Protein AF-0000000082432111 (afdb_homodimer)

Nearest PDB structures (foldseek):
  2fmk-assembly1_A  TM=9.052E-01  e=6.388E-09  Salmonella enterica subsp. enterica serovar Typhimurium str. LT2
  3oly-assembly2_B  TM=9.082E-01  e=7.706E-09  Escherichia coli K-12
  3fgz-assembly2_B  TM=9.061E-01  e=9.898E-09  Escherichia coli K-12
  3olw-assembly2_B  TM=9.057E-01  e=9.898E-09  Escherichia coli K-12
  3olx-assembly2_B  TM=9.141E-01  e=2.232E-08  Escherichia coli K-12

pLDDT: mean 74.74, std 26.83, range [25.77, 98.69]

Solvent-accessible surface area (backbone atoms only — not comparable to full-atom values): 21410 Å² total; per-residue (Å²): 116,78,43,31,32,39,35,26,30,45,46,68,68,59,39,52,52,51,50,48,58,40,42,76,66,36,32,44,75,47,75,34,61,27,49,67,53,42,34,51,74,73,65,50,68,85,67,77,79,69,87,75,75,79,74,84,74,71,70,78,66,82,62,72,74,55,62,89,75,73,78,68,81,70,72,81,64,67,46,33,37,38,24,33,33,79,36,79,98,38,36,28,62,57,47,47,49,56,38,56,68,30,87,92,43,40,82,46,41,34,32,36,31,31,67,68,90,48,67,70,58,53,50,52,43,45,74,70,60,32,75,45,76,44,60,53,80,80,46,70,75,60,57,61,56,51,55,64,60,51,39,66,74,44,83,71,77,87,76,73,88,71,79,78,76,88,60,65,68,58,50,58,49,43,54,15,44,52,44,36,71,95,115,80,44,31,29,38,36,26,31,45,46,68,67,59,39,52,51,50,49,50,56,40,43,75,67,36,33,45,75,47,75,35,61,27,48,67,54,42,33,51,73,72,65,49,69,84,66,77,80,68,87,76,73,79,79,84,67,72,62,78,68,83,61,72,72,56,64,89,70,72,80,65,81,72,71,79,64,66,46,30,37,39,27,33,34,79,35,79,97,39,38,27,61,56,49,47,48,56,37,55,69,30,88,91,42,40,83,46,40,33,31,38,33,30,68,67,90,49,64,70,59,53,49,52,42,44,75,69,60,33,75,45,77,44,58,55,80,79,45,70,75,61,58,61,58,51,55,62,60,51,39,67,73,44,83,70,80,86,76,73,88,71,79,79,75,87,59,64,65,57,49,58,49,43,57,14,42,53,42,37,70,94

Structure (mmCIF, N/CA/C/O backbone):
data_AF-0000000082432111-model_v1
#
loop_
_entity.id
_entity.type
_entity.pdbx_description
1 polymer 'Response regulatory domain-containing protein'
#
loop_
_atom_site.group_PDB
_atom_site.id
_atom_site.type_symbol
_atom_site.label_atom_id
_atom_site.label_alt_id
_atom_site.label_comp_id
_atom_site.label_asym_id
_atom_site.label_entity_id
_atom_site.label_seq_id
_atom_site.pdbx_PDB_ins_code
_atom_site.Cartn_x
_atom_site.Cartn_y
_atom_site.Cartn_z
_atom_site.occupancy
_atom_site.B_iso_or_equiv
_atom_site.auth_seq_id
_atom_site.auth_comp_id
_atom_site.auth_asym_id
_atom_site.auth_atom_id
_atom_site.pdbx_PDB_model_num
ATOM 1 N N . MET A 1 1 ? 13.828 -22.609 -13.812 1 70.19 1 MET A N 1
ATOM 2 C CA . MET A 1 1 ? 12.688 -21.734 -13.531 1 70.19 1 MET A CA 1
ATOM 3 C C . MET A 1 1 ? 11.648 -22.453 -12.688 1 70.19 1 MET A C 1
ATOM 5 O O . MET A 1 1 ? 11.266 -23.594 -12.992 1 70.19 1 MET A O 1
ATOM 9 N N . TYR A 1 2 ? 11.398 -21.953 -11.469 1 70.5 2 TYR A N 1
ATOM 10 C CA . TYR A 1 2 ? 10.578 -22.672 -10.5 1 70.5 2 TYR A CA 1
ATOM 11 C C . TYR A 1 2 ? 9.102 -22.641 -10.898 1 70.5 2 TYR A C 1
ATOM 13 O O . TYR A 1 2 ? 8.375 -23.609 -10.695 1 70.5 2 TYR A O 1
ATOM 21 N N . GLY A 1 3 ? 8.625 -21.656 -11.508 1 77.56 3 GLY A N 1
ATOM 22 C CA . GLY A 1 3 ? 7.215 -21.531 -11.852 1 77.56 3 GLY A CA 1
ATOM 23 C C . GLY A 1 3 ? 6.836 -20.141 -12.344 1 77.56 3 GLY A C 1
ATOM 24 O O . GLY A 1 3 ? 7.688 -19.266 -12.43 1 77.56 3 GLY A O 1
ATOM 25 N N . CYS A 1 4 ? 5.629 -20.094 -12.836 1 79.88 4 CYS A N 1
ATOM 26 C CA . CYS A 1 4 ? 5.027 -18.859 -13.312 1 79.88 4 CYS A CA 1
ATOM 27 C C . CYS A 1 4 ? 4.094 -18.266 -12.258 1 79.88 4 CYS A C 1
ATOM 29 O O . CYS A 1 4 ? 3.168 -18.938 -11.797 1 79.88 4 CYS A O 1
ATOM 31 N N . LEU A 1 5 ? 4.43 -17.062 -11.766 1 83.56 5 LEU A N 1
ATOM 32 C CA . LEU A 1 5 ? 3.703 -16.422 -10.672 1 83.56 5 LEU A CA 1
ATOM 33 C C . LEU A 1 5 ? 2.934 -15.211 -11.172 1 83.56 5 LEU A C 1
ATOM 35 O O . LEU A 1 5 ? 3.402 -14.492 -12.055 1 83.56 5 LEU A O 1
ATOM 39 N N . SER A 1 6 ? 1.734 -15.141 -10.625 1 87.94 6 SER A N 1
ATOM 40 C CA . SER A 1 6 ? 0.987 -13.898 -10.75 1 87.94 6 SER A CA 1
ATOM 41 C C . SER A 1 6 ? 1.095 -13.055 -9.484 1 87.94 6 SER A C 1
ATOM 43 O O . SER A 1 6 ? 0.82 -13.539 -8.383 1 87.94 6 SER A O 1
ATOM 45 N N . LEU A 1 7 ? 1.599 -11.875 -9.625 1 94.81 7 LEU A N 1
ATOM 46 C CA . LEU A 1 7 ? 1.764 -10.922 -8.539 1 94.81 7 LEU A CA 1
ATOM 47 C C . LEU A 1 7 ? 0.799 -9.75 -8.688 1 94.81 7 LEU A C 1
ATOM 49 O O . LEU A 1 7 ? 0.805 -9.062 -9.711 1 94.81 7 LEU A O 1
ATOM 53 N N . ALA A 1 8 ? -0.075 -9.547 -7.664 1 95.25 8 ALA A N 1
ATOM 54 C CA . ALA A 1 8 ? -0.953 -8.375 -7.617 1 95.25 8 ALA A CA 1
ATOM 55 C C . ALA A 1 8 ? -0.536 -7.422 -6.504 1 95.25 8 ALA A C 1
ATOM 57 O O . ALA A 1 8 ? -0.527 -7.797 -5.328 1 95.25 8 ALA A O 1
ATOM 58 N N . CYS A 1 9 ? -0.175 -6.172 -6.906 1 93.62 9 CYS A N 1
ATOM 59 C CA . CYS A 1 9 ? 0.3 -5.168 -5.961 1 93.62 9 CYS A CA 1
ATOM 60 C C . CYS A 1 9 ? 0.075 -3.76 -6.504 1 93.62 9 CYS A C 1
ATOM 62 O O . CYS A 1 9 ? 0.495 -3.445 -7.617 1 93.62 9 CYS A O 1
ATOM 64 N N . CYS A 1 10 ? -0.496 -2.969 -5.703 1 90.06 10 CYS A N 1
ATOM 65 C CA . CYS A 1 10 ? -0.858 -1.638 -6.18 1 90.06 10 CYS A CA 1
ATOM 66 C C . CYS A 1 10 ? 0.305 -0.667 -6.023 1 90.06 10 CYS A C 1
ATOM 68 O O . CYS A 1 10 ? 0.338 0.379 -6.676 1 90.06 10 CYS A O 1
ATOM 70 N N . SER A 1 11 ? 1.194 -0.928 -5.129 1 90.94 11 SER A N 1
ATOM 71 C CA . SER A 1 11 ? 2.361 -0.076 -4.922 1 90.94 11 SER A CA 1
ATOM 72 C C . SER A 1 11 ? 3.455 -0.375 -5.941 1 90.94 11 SER A C 1
ATOM 74 O O . SER A 1 11 ? 3.99 -1.484 -5.977 1 90.94 11 SER A O 1
ATOM 76 N N . ILE A 1 12 ? 3.771 0.609 -6.73 1 90.88 12 ILE A N 1
ATOM 77 C CA . ILE A 1 12 ? 4.777 0.415 -7.77 1 90.88 12 ILE A CA 1
ATOM 78 C C . ILE A 1 12 ? 6.109 0.019 -7.133 1 90.88 12 ILE A C 1
ATOM 80 O O . ILE A 1 12 ? 6.812 -0.856 -7.641 1 90.88 12 ILE A O 1
ATOM 84 N N . ILE A 1 13 ? 6.43 0.637 -6.031 1 89.62 13 ILE A N 1
ATOM 85 C CA . ILE A 1 13 ? 7.719 0.394 -5.391 1 89.62 13 ILE A CA 1
ATOM 86 C C . ILE A 1 13 ? 7.754 -1.022 -4.82 1 89.62 13 ILE A C 1
ATOM 88 O O . ILE A 1 13 ? 8.711 -1.769 -5.051 1 89.62 13 ILE A O 1
ATOM 92 N N . ASP A 1 14 ? 6.707 -1.371 -4.102 1 92.81 14 ASP A N 1
ATOM 93 C CA . ASP A 1 14 ? 6.625 -2.729 -3.568 1 92.81 14 ASP A CA 1
ATOM 94 C C . ASP A 1 14 ? 6.652 -3.762 -4.691 1 92.81 14 ASP A C 1
ATOM 96 O O . ASP A 1 14 ? 7.355 -4.77 -4.598 1 92.81 14 ASP A O 1
ATOM 100 N N . ARG A 1 15 ? 5.871 -3.51 -5.703 1 95.44 15 ARG A N 1
ATOM 101 C CA . ARG A 1 15 ? 5.746 -4.43 -6.828 1 95.44 15 ARG A CA 1
ATOM 102 C C . ARG A 1 15 ? 7.105 -4.684 -7.48 1 95.44 15 ARG A C 1
ATOM 104 O O . ARG A 1 15 ? 7.465 -5.832 -7.746 1 95.44 15 ARG A O 1
ATOM 111 N N . LYS A 1 16 ? 7.828 -3.668 -7.695 1 94.25 16 LYS A N 1
ATOM 112 C CA . LYS A 1 16 ? 9.141 -3.795 -8.312 1 94.25 16 LYS A CA 1
ATOM 113 C C . LYS A 1 16 ? 10.102 -4.574 -7.418 1 94.25 16 LYS A C 1
ATOM 115 O O . LYS A 1 16 ? 10.867 -5.41 -7.898 1 94.25 16 LYS A O 1
ATOM 120 N N . LEU A 1 17 ? 10.031 -4.293 -6.137 1 92.81 17 LEU A N 1
ATOM 121 C CA . LEU A 1 17 ? 10.883 -4.992 -5.18 1 92.81 17 LEU A CA 1
ATOM 122 C C . LEU A 1 17 ? 10.57 -6.484 -5.16 1 92.81 17 LEU A C 1
ATOM 124 O O . LEU A 1 17 ? 11.477 -7.316 -5.242 1 92.81 17 LEU A O 1
ATOM 128 N N . ILE A 1 18 ? 9.367 -6.809 -5.109 1 96.19 18 ILE A N 1
ATOM 129 C CA . ILE A 1 18 ? 8.945 -8.203 -5.02 1 96.19 18 ILE A CA 1
ATOM 130 C C . ILE A 1 18 ? 9.266 -8.922 -6.328 1 96.19 18 ILE A C 1
ATOM 132 O O . ILE A 1 18 ? 9.758 -10.055 -6.316 1 96.19 18 ILE A O 1
ATOM 136 N N . GLU A 1 19 ? 8.984 -8.258 -7.434 1 96.56 19 GLU A N 1
ATOM 137 C CA . GLU A 1 19 ? 9.336 -8.828 -8.734 1 96.56 19 GLU A CA 1
ATOM 138 C C . GLU A 1 19 ? 10.82 -9.172 -8.805 1 96.56 19 GLU A C 1
ATOM 140 O O . GLU A 1 19 ? 11.188 -10.25 -9.281 1 96.56 19 GLU A O 1
ATOM 145 N N . THR A 1 20 ? 11.648 -8.281 -8.359 1 95.38 20 THR A N 1
ATOM 146 C CA . THR A 1 20 ? 13.094 -8.484 -8.375 1 95.38 20 THR A CA 1
ATOM 147 C C . THR A 1 20 ? 13.484 -9.68 -7.52 1 95.38 20 THR A C 1
ATOM 149 O O . THR A 1 20 ? 14.266 -10.531 -7.949 1 95.38 20 THR A O 1
ATOM 152 N N . LEU A 1 21 ? 12.906 -9.742 -6.297 1 95.31 21 LEU A N 1
ATOM 153 C CA . LEU A 1 21 ? 13.172 -10.859 -5.402 1 95.31 21 LEU A CA 1
ATOM 154 C C . LEU A 1 21 ? 12.781 -12.18 -6.051 1 95.31 21 LEU A C 1
ATOM 156 O O . LEU A 1 21 ? 13.539 -13.156 -6 1 95.31 21 LEU A O 1
ATOM 160 N N . LEU A 1 22 ? 11.625 -12.188 -6.715 1 95.88 22 LEU A N 1
ATOM 161 C CA . LEU A 1 22 ? 11.109 -13.406 -7.332 1 95.88 22 LEU A CA 1
ATOM 162 C C . LEU A 1 22 ? 11.93 -13.789 -8.555 1 95.88 22 LEU A C 1
ATOM 164 O O . LEU A 1 22 ? 12.273 -14.961 -8.734 1 95.88 22 LEU A O 1
ATOM 168 N N . LYS A 1 23 ? 12.266 -12.852 -9.375 1 94.31 23 LYS A N 1
ATOM 169 C CA . LYS A 1 23 ? 13.047 -13.117 -10.578 1 94.31 23 LYS A CA 1
ATOM 170 C C . LYS A 1 23 ? 14.453 -13.602 -10.234 1 94.31 23 LYS A C 1
ATOM 172 O O . LYS A 1 23 ? 14.969 -14.516 -10.875 1 94.31 23 LYS A O 1
ATOM 177 N N . THR A 1 24 ? 14.992 -13.039 -9.188 1 92.69 24 THR A N 1
ATOM 178 C CA . THR A 1 24 ? 16.312 -13.469 -8.734 1 92.69 24 THR A CA 1
ATOM 179 C C . THR A 1 24 ? 16.25 -14.898 -8.195 1 92.69 24 THR A C 1
ATOM 181 O O . THR A 1 24 ? 17.266 -15.609 -8.211 1 92.69 24 THR A O 1
ATOM 184 N N . SER A 1 25 ? 15.109 -15.266 -7.777 1 92.25 25 SER A N 1
ATOM 185 C CA . SER A 1 25 ? 14.914 -16.609 -7.262 1 92.25 25 SER A CA 1
ATOM 186 C C . SER A 1 25 ? 14.43 -17.562 -8.359 1 92.25 25 SER A C 1
ATOM 188 O O . SER A 1 25 ? 13.867 -18.609 -8.07 1 92.25 25 SER A O 1
ATOM 190 N N . SER A 1 26 ? 14.453 -17.109 -9.625 1 92.88 26 SER A N 1
ATOM 191 C CA . SER A 1 26 ? 14.258 -17.922 -10.812 1 92.88 26 SER A CA 1
ATOM 192 C C . SER A 1 26 ? 12.773 -18.188 -11.07 1 92.88 26 SER A C 1
ATOM 194 O O . SER A 1 26 ? 12.406 -19.266 -11.547 1 92.88 26 SER A O 1
ATOM 196 N N . TYR A 1 27 ? 11.953 -17.234 -10.688 1 93.38 27 TYR A N 1
ATOM 197 C CA . TYR A 1 27 ? 10.547 -17.297 -11.047 1 93.38 27 TYR A CA 1
ATOM 198 C C . TYR A 1 27 ? 10.25 -16.422 -12.258 1 93.38 27 TYR A C 1
ATOM 200 O O . TYR A 1 27 ? 10.852 -15.359 -12.422 1 93.38 27 TYR A O 1
ATOM 208 N N . GLN A 1 28 ? 9.391 -16.953 -13.109 1 93.94 28 GLN A N 1
ATOM 209 C CA . GLN A 1 28 ? 8.758 -16.062 -14.07 1 93.94 28 GLN A CA 1
ATOM 210 C C . GLN A 1 28 ? 7.574 -15.328 -13.453 1 93.94 28 GLN A C 1
ATOM 212 O O . GLN A 1 28 ? 6.742 -15.945 -12.781 1 93.94 28 GLN A O 1
ATOM 217 N N . VAL A 1 29 ? 7.531 -14.047 -13.648 1 96 29 VAL A N 1
ATOM 218 C CA . VAL A 1 29 ? 6.555 -13.273 -12.891 1 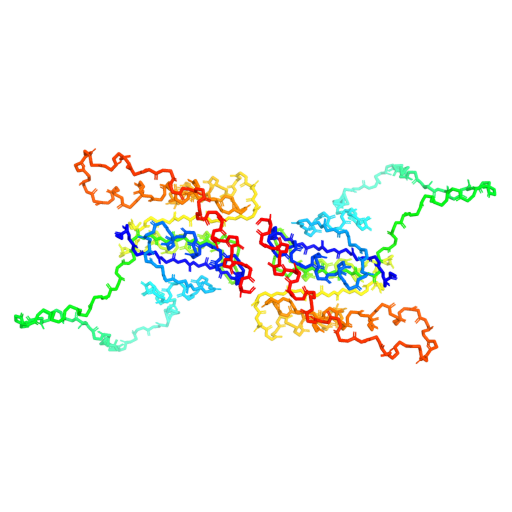96 29 VAL A CA 1
ATOM 219 C C . VAL A 1 29 ? 5.715 -12.43 -13.844 1 96 29 VAL A C 1
ATOM 221 O O . VAL A 1 29 ? 6.254 -11.758 -14.727 1 96 29 VAL A O 1
ATOM 224 N N . THR A 1 30 ? 4.453 -12.547 -13.75 1 95.69 30 THR A N 1
ATOM 225 C CA . THR A 1 30 ? 3.52 -11.562 -14.297 1 95.69 30 THR A CA 1
ATOM 226 C C . THR A 1 30 ? 2.947 -10.688 -13.188 1 95.69 30 THR A C 1
ATOM 228 O O . THR A 1 30 ? 2.236 -11.18 -12.305 1 95.69 30 THR A O 1
ATOM 231 N N . ALA A 1 31 ? 3.275 -9.438 -13.273 1 97 31 ALA A N 1
ATOM 232 C CA . ALA A 1 31 ? 2.848 -8.516 -12.219 1 97 31 ALA A CA 1
ATOM 233 C C . ALA A 1 31 ? 1.732 -7.598 -12.719 1 97 31 ALA A C 1
ATOM 235 O O . ALA A 1 31 ? 1.787 -7.094 -13.844 1 97 31 ALA A O 1
ATOM 236 N N . VAL A 1 32 ? 0.741 -7.461 -11.906 1 95.81 32 VAL A N 1
ATOM 237 C CA . VAL A 1 32 ? -0.351 -6.535 -12.195 1 95.81 32 VAL A CA 1
ATOM 238 C C . VAL A 1 32 ? -0.536 -5.574 -11.023 1 95.81 32 VAL A C 1
ATOM 240 O O . VAL A 1 32 ? -0.003 -5.805 -9.93 1 95.81 32 VAL A O 1
ATOM 243 N N . ASP A 1 33 ? -1.345 -4.512 -11.234 1 94.56 33 ASP A N 1
ATOM 244 C CA . ASP A 1 33 ? -1.369 -3.457 -10.227 1 94.56 33 ASP A CA 1
ATOM 245 C C . ASP A 1 33 ? -2.699 -3.445 -9.477 1 94.56 33 ASP A C 1
ATOM 247 O O . ASP A 1 33 ? -3.02 -2.477 -8.781 1 94.56 33 ASP A O 1
ATOM 251 N N . SER A 1 34 ? -3.494 -4.496 -9.656 1 92.62 34 SER A N 1
ATOM 252 C CA . SER A 1 34 ? -4.77 -4.555 -8.945 1 92.62 34 SER A CA 1
ATOM 253 C C . SER A 1 34 ? -5.305 -5.98 -8.891 1 92.62 34 SER A C 1
ATOM 255 O O . SER A 1 34 ? -4.891 -6.836 -9.672 1 92.62 34 SER A O 1
ATOM 257 N N . GLY A 1 35 ? -6.242 -6.18 -7.961 1 95.25 35 GLY A N 1
ATOM 258 C CA . GLY A 1 35 ? -6.91 -7.469 -7.898 1 95.25 35 GLY A CA 1
ATOM 259 C C . GLY A 1 35 ? -7.766 -7.754 -9.117 1 95.25 35 GLY A C 1
ATOM 260 O O . GLY A 1 35 ? -7.812 -8.891 -9.594 1 95.25 35 GLY A O 1
ATOM 261 N N . THR A 1 36 ? -8.398 -6.691 -9.648 1 94 36 THR A N 1
ATOM 262 C CA . THR A 1 36 ? -9.242 -6.84 -10.828 1 94 36 THR A CA 1
ATOM 263 C C . THR A 1 36 ? -8.414 -7.285 -12.031 1 94 36 THR A C 1
ATOM 265 O O . THR A 1 36 ? -8.82 -8.188 -12.766 1 94 36 THR A O 1
ATOM 268 N N . LYS A 1 37 ? -7.293 -6.738 -12.219 1 94.25 37 LYS A N 1
ATOM 269 C CA . LYS A 1 37 ? -6.418 -7.113 -13.328 1 94.25 37 LYS A CA 1
ATOM 270 C C . LYS A 1 37 ? -5.855 -8.516 -13.133 1 94.25 37 LYS A C 1
ATOM 272 O O . LYS A 1 37 ? -5.637 -9.242 -14.109 1 94.25 37 LYS A O 1
ATOM 277 N N . ALA A 1 38 ? -5.633 -8.859 -11.867 1 96.31 38 ALA A N 1
ATOM 278 C CA . ALA A 1 38 ? -5.203 -10.234 -11.586 1 96.31 38 ALA A CA 1
ATOM 279 C C . ALA A 1 38 ? -6.262 -11.234 -12.031 1 96.31 38 ALA A C 1
ATOM 281 O O . ALA A 1 38 ? -5.945 -12.234 -12.688 1 96.31 38 ALA A O 1
ATOM 282 N N . LEU A 1 39 ? -7.516 -10.938 -11.695 1 95.12 39 LEU A N 1
ATOM 283 C CA . LEU A 1 39 ? -8.609 -11.828 -12.07 1 95.12 39 LEU A CA 1
ATOM 284 C C . LEU A 1 39 ? -8.742 -11.906 -13.586 1 95.12 39 LEU A C 1
ATOM 286 O O . LEU A 1 39 ? -8.945 -12.992 -14.141 1 95.12 39 LEU A O 1
ATOM 290 N N . GLU A 1 40 ? -8.633 -10.75 -14.234 1 93.06 40 GLU A N 1
ATOM 291 C CA . GLU A 1 40 ? -8.68 -10.719 -15.688 1 93.06 40 GLU A CA 1
ATOM 292 C C . GLU A 1 40 ? -7.574 -11.578 -16.297 1 93.06 40 GLU A C 1
ATOM 294 O O . GLU A 1 40 ? -7.824 -12.367 -17.203 1 93.06 40 GLU A O 1
ATOM 299 N N . PHE A 1 41 ? -6.402 -11.438 -15.766 1 93.12 41 PHE A N 1
ATOM 300 C CA . PHE A 1 41 ? -5.254 -12.188 -16.25 1 93.12 41 PHE A CA 1
ATOM 301 C C . PHE A 1 41 ? -5.469 -13.688 -16.062 1 93.12 41 PHE A C 1
ATOM 303 O O . PHE A 1 41 ? -5.07 -14.492 -16.906 1 93.12 41 PHE A O 1
ATOM 310 N N . LEU A 1 42 ? -6.16 -14.055 -14.969 1 93.75 42 LEU A N 1
ATOM 311 C CA . LEU A 1 42 ? -6.387 -15.453 -14.633 1 93.75 42 LEU A CA 1
ATOM 312 C C . LEU A 1 42 ? -7.598 -16 -15.375 1 93.75 42 LEU A C 1
ATOM 314 O O . LEU A 1 42 ? -7.926 -17.188 -15.25 1 93.75 42 LEU A O 1
ATOM 318 N N . GLY A 1 43 ? -8.297 -15.148 -16.062 1 89.81 43 GLY A N 1
ATOM 319 C CA . GLY A 1 43 ? -9.43 -15.586 -16.859 1 89.81 43 GLY A CA 1
ATOM 320 C C . GLY A 1 43 ? -10.727 -15.648 -16.078 1 89.81 43 GLY A C 1
ATOM 321 O O . GLY A 1 43 ? -11.672 -16.328 -16.484 1 89.81 43 GLY A O 1
ATOM 322 N N . LEU A 1 44 ? -10.742 -15.094 -14.859 1 86.94 44 LEU A N 1
ATOM 323 C CA . LEU A 1 44 ? -11.953 -15.078 -14.047 1 86.94 44 LEU A CA 1
ATOM 324 C C . LEU A 1 44 ? -12.773 -13.812 -14.312 1 86.94 44 LEU A C 1
ATOM 326 O O . LEU A 1 44 ? -12.242 -12.703 -14.25 1 86.94 44 LEU A O 1
ATOM 330 N N . ASN A 1 45 ? -13.242 -13.547 -15.523 1 66.19 45 ASN A N 1
ATOM 331 C CA . ASN A 1 45 ? -14 -12.352 -15.859 1 66.19 45 ASN A CA 1
ATOM 332 C C . ASN A 1 45 ? -15.07 -12.055 -14.812 1 66.19 45 ASN A C 1
ATOM 334 O O . ASN A 1 45 ? -15.742 -12.969 -14.336 1 66.19 45 ASN A O 1
ATOM 338 N N . THR A 1 46 ? -15.07 -11.094 -14 1 54.44 46 THR A N 1
ATOM 339 C CA . THR A 1 46 ? -16.203 -10.625 -13.203 1 54.44 46 THR A CA 1
ATOM 340 C C . THR A 1 46 ? -17.406 -10.352 -14.078 1 54.44 46 THR A C 1
ATOM 342 O O . THR A 1 46 ? -17.578 -9.25 -14.602 1 54.44 46 THR A O 1
ATOM 345 N N . ILE A 1 47 ? -17.875 -11.07 -15.047 1 45.19 47 ILE A N 1
ATOM 346 C CA . ILE A 1 47 ? -19.109 -10.828 -15.789 1 45.19 47 ILE A CA 1
ATOM 347 C C . ILE A 1 47 ? -20.266 -10.578 -14.82 1 45.19 47 ILE A C 1
ATOM 349 O O . ILE A 1 47 ? -20.5 -11.375 -13.906 1 45.19 47 ILE A O 1
ATOM 353 N N . GLN A 1 48 ? -20.672 -9.383 -14.492 1 44.16 48 GLN A N 1
ATOM 354 C CA . GLN A 1 48 ? -22.062 -9.195 -14.141 1 44.16 48 GLN A CA 1
ATOM 355 C C . GLN A 1 48 ? -22.953 -10.18 -14.891 1 44.16 48 GLN A C 1
ATOM 357 O O . GLN A 1 48 ? -22.906 -10.266 -16.109 1 44.16 48 GLN A O 1
ATOM 362 N N . GLU A 1 49 ? -23.359 -11.312 -14.445 1 39.19 49 GLU A N 1
ATOM 363 C CA . GLU A 1 49 ? -24.438 -12.188 -14.891 1 39.19 49 GLU A CA 1
ATOM 364 C C . GLU A 1 49 ? -25.578 -11.398 -15.523 1 39.19 49 GLU A C 1
ATOM 366 O O . GLU A 1 49 ? -26.406 -10.828 -14.812 1 39.19 49 GLU A O 1
ATOM 371 N N . GLU A 1 50 ? -25.609 -10.414 -16.422 1 39.59 50 GLU A N 1
ATOM 372 C CA . GLU A 1 50 ? -26.891 -10.312 -17.125 1 39.59 50 GLU A CA 1
ATOM 373 C C . GLU A 1 50 ? -27.344 -11.672 -17.641 1 39.59 50 GLU A C 1
ATOM 375 O O . GLU A 1 50 ? -26.516 -12.578 -17.812 1 39.59 50 GLU A O 1
ATOM 380 N N . GLU A 1 51 ? -28.812 -11.93 -17.875 1 36.25 51 GLU A N 1
ATOM 381 C CA . GLU A 1 51 ? -29.562 -13.023 -18.5 1 36.25 51 GLU A CA 1
ATOM 382 C C . GLU A 1 51 ? -28.906 -13.477 -19.797 1 36.25 51 GLU A C 1
ATOM 384 O O . GLU A 1 51 ? -28.641 -12.664 -20.688 1 36.25 51 GLU A O 1
ATOM 389 N N . GLU A 1 52 ? -28.266 -14.531 -19.969 1 34.97 52 GLU A N 1
ATOM 390 C CA . GLU A 1 52 ? -27.938 -15.352 -21.125 1 34.97 52 GLU A CA 1
ATOM 391 C C . GLU A 1 52 ? -29.141 -15.547 -22.031 1 34.97 52 GLU A C 1
ATOM 393 O O . GLU A 1 52 ? -30.047 -16.344 -21.703 1 34.97 52 GLU A O 1
ATOM 398 N N . ASN A 1 53 ? -29.891 -14.703 -22.625 1 33.75 53 ASN A N 1
ATOM 399 C CA . ASN A 1 53 ? -30.266 -15.453 -23.828 1 33.75 53 ASN A CA 1
ATOM 400 C C . ASN A 1 53 ? -29.047 -16.031 -24.531 1 33.75 53 ASN A C 1
ATOM 402 O O . ASN A 1 53 ? -29 -17.234 -24.812 1 33.75 53 ASN A O 1
ATOM 406 N N . GLU A 1 54 ? -28.672 -15.453 -25.828 1 31.3 54 GLU A N 1
ATOM 407 C CA . GLU A 1 54 ? -27.984 -16.156 -26.906 1 31.3 54 GLU A CA 1
ATOM 408 C C . GLU A 1 54 ? -26.547 -16.5 -26.5 1 31.3 54 GLU A C 1
ATOM 410 O O . GLU A 1 54 ? -26 -15.906 -25.578 1 31.3 54 GLU A O 1
ATOM 415 N N . GLU A 1 55 ? -25.859 -17.625 -27.188 1 29.31 55 GLU A N 1
ATOM 416 C CA . GLU A 1 55 ? -24.641 -18.438 -27.266 1 29.31 55 GLU A CA 1
ATOM 417 C C . GLU A 1 55 ? -23.391 -17.562 -27.391 1 29.31 55 GLU A C 1
ATOM 419 O O . GLU A 1 55 ? -22.984 -17.219 -28.484 1 29.31 55 GLU A O 1
ATOM 424 N N . VAL A 1 56 ? -23.375 -16.359 -27.125 1 29.06 56 VAL A N 1
ATOM 425 C CA . VAL A 1 56 ? -22.188 -15.742 -27.688 1 29.06 56 VAL A CA 1
ATOM 426 C C . VAL A 1 56 ? -20.953 -16.594 -27.375 1 29.06 56 VAL A C 1
ATOM 428 O O . VAL A 1 56 ? -20.562 -16.734 -26.219 1 29.06 56 VAL A O 1
ATOM 431 N N . THR A 1 57 ? -20.828 -17.688 -28.172 1 26.16 57 THR A N 1
ATOM 432 C CA . THR A 1 57 ? -20 -18.891 -28.188 1 26.16 57 THR A CA 1
ATOM 433 C C . THR A 1 57 ? -18.594 -18.594 -27.656 1 26.16 57 THR A C 1
ATOM 435 O O . THR A 1 57 ? -18.125 -19.234 -26.719 1 26.16 57 THR A O 1
ATOM 438 N N . ASN A 1 58 ? -17.703 -17.969 -28.469 1 25.77 58 ASN A N 1
ATOM 439 C CA . ASN A 1 58 ? -16.484 -18.469 -29.125 1 25.77 58 ASN A CA 1
ATOM 440 C C . ASN A 1 58 ? -15.234 -17.984 -28.406 1 25.77 58 ASN A C 1
ATOM 442 O O . ASN A 1 58 ? -14.742 -16.875 -28.688 1 25.77 58 ASN A O 1
ATOM 446 N N . PHE A 1 59 ? -15.172 -17.719 -27.188 1 28.67 59 PHE A N 1
ATOM 447 C CA . PHE A 1 59 ? -13.75 -17.5 -26.984 1 28.67 59 PHE A CA 1
ATOM 448 C C . PHE A 1 59 ? -12.922 -18.578 -27.672 1 28.67 59 PHE A C 1
ATOM 450 O O . PHE A 1 59 ? -13.273 -19.766 -27.625 1 28.67 59 PHE A O 1
ATOM 457 N N . PRO A 1 60 ? -12.25 -18.297 -28.797 1 28.33 60 PRO A N 1
ATOM 458 C CA . PRO A 1 60 ? -11.508 -19.391 -29.438 1 28.33 60 PRO A CA 1
ATOM 459 C C . PRO A 1 60 ? -10.875 -20.344 -28.422 1 28.33 60 PRO A C 1
ATOM 461 O O . PRO A 1 60 ? -10.359 -19.906 -27.391 1 28.33 60 PRO A O 1
ATOM 464 N N . SER A 1 61 ? -11.516 -21.391 -28.188 1 28.31 61 SER A N 1
ATOM 465 C CA . SER A 1 61 ? -10.836 -22.625 -27.766 1 28.31 61 SER A CA 1
ATOM 466 C C . SER A 1 61 ? -9.477 -22.75 -28.453 1 28.31 61 SER A C 1
ATOM 468 O O . SER A 1 61 ? -9.398 -22.891 -29.672 1 28.31 61 SER A O 1
ATOM 470 N N . PHE A 1 62 ? -8.469 -21.922 -28.094 1 28.19 62 PHE A N 1
ATOM 471 C CA . PHE A 1 62 ? -7.207 -22.453 -28.594 1 28.19 62 PHE A CA 1
ATOM 472 C C . PHE A 1 62 ? -7.211 -23.984 -28.547 1 28.19 62 PHE A C 1
ATOM 474 O O . PHE A 1 62 ? -7.129 -24.578 -27.469 1 28.19 62 PHE A O 1
ATOM 481 N N . SER A 1 63 ? -8.172 -24.516 -29.203 1 28.08 63 SER A N 1
ATOM 482 C CA . SER A 1 63 ? -8.031 -25.906 -29.594 1 28.08 63 SER A CA 1
ATOM 483 C C . SER A 1 63 ? -6.605 -26.219 -30.047 1 28.08 63 SER A C 1
ATOM 485 O O . SER A 1 63 ? -6.02 -25.453 -30.812 1 28.08 63 SER A O 1
ATOM 487 N N . SER A 1 64 ? -5.996 -26.969 -29.281 1 29.56 64 SER A N 1
ATOM 488 C CA . SER A 1 64 ? -4.797 -27.766 -29.516 1 29.56 64 SER A CA 1
ATOM 489 C C . SER A 1 64 ? -4.855 -28.469 -30.859 1 29.56 64 SER A C 1
ATOM 491 O O . SER A 1 64 ? -4.301 -29.562 -31.016 1 29.56 64 SER A O 1
ATOM 493 N N . THR A 1 65 ? -5.715 -28.031 -31.766 1 28.94 65 THR A N 1
ATOM 494 C CA . THR A 1 65 ? -5.414 -28.906 -32.906 1 28.94 65 THR A CA 1
ATOM 495 C C . THR A 1 65 ? -3.988 -28.672 -33.406 1 28.94 65 THR A C 1
ATOM 497 O O . THR A 1 65 ? -3.703 -27.656 -34.031 1 28.94 65 THR A O 1
ATOM 500 N N . THR A 1 66 ? -2.916 -28.859 -32.594 1 27.72 66 THR A N 1
ATOM 501 C CA . THR A 1 66 ? -1.733 -29.375 -33.281 1 27.72 66 THR A CA 1
ATOM 502 C C . THR A 1 66 ? -2.113 -30.453 -34.281 1 27.72 66 THR A C 1
ATOM 504 O O . THR A 1 66 ? -2.742 -31.453 -33.906 1 27.72 66 THR A O 1
ATOM 507 N N . ASP A 1 67 ? -2.639 -30.297 -35.406 1 32.91 67 ASP A N 1
ATOM 508 C CA . ASP A 1 67 ? -1.795 -31.094 -36.312 1 32.91 67 ASP A CA 1
ATOM 509 C C . ASP A 1 67 ? -0.355 -31.141 -35.812 1 32.91 67 ASP A C 1
ATOM 511 O O . ASP A 1 67 ? 0.047 -30.312 -34.969 1 32.91 67 ASP A O 1
ATOM 515 N N . HIS A 1 68 ? 0.664 -32.125 -36.062 1 33.75 68 HIS A N 1
ATOM 516 C CA . HIS A 1 68 ? 1.965 -32.438 -35.469 1 33.75 68 HIS A CA 1
ATOM 517 C C . HIS A 1 68 ? 2.785 -31.172 -35.219 1 33.75 68 HIS A C 1
ATOM 519 O O . HIS A 1 68 ? 3.846 -31.234 -34.594 1 33.75 68 HIS A O 1
ATOM 525 N N . ASP A 1 69 ? 2.77 -30.141 -36.125 1 36.91 69 ASP A N 1
ATOM 526 C CA . ASP A 1 69 ? 3.791 -29.141 -35.844 1 36.91 69 ASP A CA 1
ATOM 527 C C . ASP A 1 69 ? 3.455 -28.344 -34.562 1 36.91 69 ASP A C 1
ATOM 529 O O . ASP A 1 69 ? 2.355 -27.812 -34.438 1 36.91 69 ASP A O 1
ATOM 533 N N . ASP A 1 70 ? 3.82 -28.578 -33.219 1 35.75 70 ASP A N 1
ATOM 534 C CA . ASP A 1 70 ? 3.867 -28.203 -31.812 1 35.75 70 ASP A CA 1
ATOM 535 C C . ASP A 1 70 ? 3.801 -26.688 -31.656 1 35.75 70 ASP A C 1
ATOM 537 O O . ASP A 1 70 ? 4.777 -26.047 -31.25 1 35.75 70 ASP A O 1
ATOM 541 N N . HIS A 1 71 ? 3.459 -25.906 -32.531 1 38.22 71 HIS A N 1
ATOM 542 C CA . HIS A 1 71 ? 3.527 -24.5 -32.156 1 38.22 71 HIS A CA 1
ATOM 543 C C . HIS A 1 71 ? 2.65 -24.203 -30.953 1 38.22 71 HIS A C 1
ATOM 545 O O . HIS A 1 71 ? 1.424 -24.141 -31.062 1 38.22 71 HIS A O 1
ATOM 551 N N . ASP A 1 72 ? 2.77 -24.828 -29.703 1 38.19 72 ASP A N 1
ATOM 552 C CA . ASP A 1 72 ? 2.412 -24.641 -28.297 1 38.19 72 ASP A CA 1
ATOM 553 C C . ASP A 1 72 ? 2.172 -23.156 -28 1 38.19 72 ASP A C 1
ATOM 555 O O . ASP A 1 72 ? 3.115 -22.359 -27.953 1 38.19 72 ASP A O 1
ATOM 559 N N . HIS A 1 73 ? 1.376 -22.438 -28.594 1 40.75 73 HIS A N 1
ATOM 560 C CA . HIS A 1 73 ? 1.013 -21.172 -27.969 1 40.75 73 HIS A CA 1
ATOM 561 C C . HIS A 1 73 ? 1.036 -21.281 -26.453 1 40.75 73 HIS A C 1
ATOM 563 O O . HIS A 1 73 ? 0.222 -22 -25.859 1 40.75 73 HIS A O 1
ATOM 569 N N . ASP A 1 74 ? 2.092 -21.422 -25.703 1 43.78 74 ASP A N 1
ATOM 570 C CA . ASP A 1 74 ? 2.557 -21.562 -24.328 1 43.78 74 ASP A CA 1
ATOM 571 C C . ASP A 1 74 ? 1.762 -20.672 -23.375 1 43.78 74 ASP A C 1
ATOM 573 O O . ASP A 1 74 ? 2.082 -19.484 -23.219 1 43.78 74 ASP A O 1
ATOM 577 N N . ILE A 1 75 ? 0.43 -20.562 -23.375 1 50.59 75 ILE A N 1
ATOM 578 C CA . ILE A 1 75 ? -0.296 -19.891 -22.297 1 50.59 75 ILE A CA 1
ATOM 579 C C . ILE A 1 75 ? 0.413 -20.125 -20.969 1 50.59 75 ILE A C 1
ATOM 581 O O . ILE A 1 75 ? 0.633 -21.266 -20.562 1 50.59 75 ILE A O 1
ATOM 585 N N . MET A 1 76 ? 1.146 -19.188 -20.531 1 60.31 76 MET A N 1
ATOM 586 C CA . MET A 1 76 ? 1.89 -19.297 -19.281 1 60.31 76 MET A CA 1
ATOM 587 C C . MET A 1 76 ? 0.97 -19.719 -18.141 1 60.31 76 MET A C 1
ATOM 589 O O . MET A 1 76 ? -0.054 -19.078 -17.891 1 60.31 76 MET A O 1
ATOM 593 N N . GLU A 1 77 ? 0.894 -20.984 -17.781 1 82.5 77 GLU A N 1
ATOM 594 C CA . GLU A 1 77 ? 0.135 -21.516 -16.656 1 82.5 77 GLU A CA 1
ATOM 595 C C . GLU A 1 77 ? 0.655 -20.969 -15.336 1 82.5 77 GLU A C 1
ATOM 597 O O . GLU A 1 77 ? 1.83 -21.141 -15.008 1 82.5 77 GLU A O 1
ATOM 602 N N . VAL A 1 78 ? -0.129 -20.156 -14.695 1 91.38 78 VAL A N 1
ATOM 603 C CA . VAL A 1 78 ? 0.198 -19.625 -13.375 1 91.38 78 VAL A CA 1
ATOM 604 C C . VAL A 1 78 ? 0.202 -20.75 -12.352 1 91.38 78 VAL A C 1
ATOM 606 O O . VAL A 1 78 ? -0.751 -21.531 -12.273 1 91.38 78 VAL A O 1
ATOM 609 N N . ASN A 1 79 ? 1.317 -20.828 -11.68 1 92.31 79 ASN A N 1
ATOM 610 C CA . ASN A 1 79 ? 1.422 -21.906 -10.703 1 92.31 79 ASN A CA 1
ATOM 611 C C . ASN A 1 79 ? 1.374 -21.375 -9.273 1 92.31 79 ASN A C 1
ATOM 613 O O . ASN A 1 79 ? 1.255 -22.156 -8.328 1 92.31 79 ASN A O 1
ATOM 617 N N . LEU A 1 80 ? 1.401 -20.156 -9.102 1 96.38 80 LEU A N 1
ATOM 618 C CA . LEU A 1 80 ? 1.336 -19.531 -7.785 1 96.38 80 LEU A CA 1
ATOM 619 C C . LEU A 1 80 ? 0.878 -18.078 -7.895 1 96.38 80 LEU A C 1
ATOM 621 O O . LEU A 1 80 ? 1.286 -17.359 -8.812 1 96.38 80 LEU A O 1
ATOM 625 N N . ILE A 1 81 ? 0.034 -17.688 -7.027 1 97.75 81 ILE A N 1
ATOM 626 C CA . ILE A 1 81 ? -0.437 -16.312 -6.953 1 97.75 81 ILE A CA 1
ATOM 627 C C . ILE A 1 81 ? 0.088 -15.656 -5.676 1 97.75 81 ILE A C 1
ATOM 629 O O . ILE A 1 81 ? 0.006 -16.234 -4.594 1 97.75 81 ILE A O 1
ATOM 633 N N . ILE A 1 82 ? 0.679 -14.5 -5.75 1 98.38 82 ILE A N 1
ATOM 634 C CA . ILE A 1 82 ? 1.062 -13.656 -4.625 1 98.38 82 ILE A CA 1
ATOM 635 C C . ILE A 1 82 ? 0.33 -12.32 -4.711 1 98.38 82 ILE A C 1
ATOM 637 O O . ILE A 1 82 ? 0.317 -11.68 -5.766 1 98.38 82 ILE A O 1
ATOM 641 N N . THR A 1 83 ? -0.288 -11.867 -3.598 1 98.38 83 THR A N 1
ATOM 642 C CA . THR A 1 83 ? -1.093 -10.656 -3.664 1 98.38 83 THR A CA 1
ATOM 643 C C . THR A 1 83 ? -0.922 -9.82 -2.396 1 98.38 83 THR A C 1
ATOM 645 O O . THR A 1 83 ? -0.78 -10.367 -1.302 1 98.38 83 THR A O 1
ATOM 648 N N . ASP A 1 84 ? -0.929 -8.562 -2.568 1 96.69 84 ASP A N 1
ATOM 649 C CA . ASP A 1 84 ? -1.096 -7.664 -1.431 1 96.69 84 ASP A CA 1
ATOM 650 C C . ASP A 1 84 ? -2.465 -7.852 -0.779 1 96.69 84 ASP A C 1
ATOM 652 O O . ASP A 1 84 ? -3.467 -8.039 -1.472 1 96.69 84 ASP A O 1
ATOM 656 N N . TYR A 1 85 ? -2.51 -7.707 0.49 1 96.44 85 TYR A N 1
ATOM 657 C CA . TYR A 1 85 ? -3.799 -7.758 1.172 1 96.44 85 TYR A CA 1
ATOM 658 C C . TYR A 1 85 ? -4.637 -6.527 0.852 1 96.44 85 TYR A C 1
ATOM 660 O O . TYR A 1 85 ? -5.828 -6.637 0.55 1 96.44 85 TYR A O 1
ATOM 668 N N . PHE A 1 86 ? -3.918 -5.324 0.982 1 91.75 86 PHE A N 1
ATOM 669 C CA . PHE A 1 86 ? -4.637 -4.07 0.787 1 91.75 86 PHE A CA 1
ATOM 670 C C . PHE A 1 86 ? -4.434 -3.545 -0.629 1 91.75 86 PHE A C 1
ATOM 672 O O . PHE A 1 86 ? -3.324 -3.162 -1.001 1 91.75 86 PHE A O 1
ATOM 679 N N . MET A 1 87 ? -5.496 -3.598 -1.39 1 92.12 87 MET A N 1
ATOM 680 C CA . MET A 1 87 ? -5.559 -3.043 -2.738 1 92.12 87 MET A CA 1
ATOM 681 C C . MET A 1 87 ? -6.867 -2.293 -2.959 1 92.12 87 MET A C 1
ATOM 683 O O . MET A 1 87 ? -7.887 -2.623 -2.352 1 92.12 87 MET A O 1
ATOM 687 N N . PRO A 1 88 ? -6.723 -1.302 -3.809 1 88.69 88 PRO A N 1
ATOM 688 C CA . PRO A 1 88 ? -7.965 -0.588 -4.117 1 88.69 88 PRO A CA 1
ATOM 689 C C . PRO A 1 88 ? -9.008 -1.481 -4.785 1 88.69 88 PRO A C 1
ATOM 691 O O . PRO A 1 88 ? -8.664 -2.303 -5.641 1 88.69 88 PRO A O 1
ATOM 694 N N . GLY A 1 89 ? -10.219 -1.287 -4.297 1 87.75 89 GLY A N 1
ATOM 695 C CA . GLY A 1 89 ? -11.32 -2 -4.922 1 87.75 89 GLY A CA 1
ATOM 696 C C . GLY A 1 89 ? -11.586 -3.357 -4.297 1 87.75 89 GLY A C 1
ATOM 697 O O . GLY A 1 89 ? -12.719 -3.656 -3.908 1 87.75 89 GLY A O 1
ATOM 698 N N . MET A 1 90 ? -10.562 -4.152 -4.156 1 92.38 90 MET A N 1
ATOM 699 C CA . MET A 1 90 ? -10.703 -5.465 -3.537 1 92.38 90 MET A CA 1
ATOM 700 C C . MET A 1 90 ? -9.469 -5.809 -2.715 1 92.38 90 MET A C 1
ATOM 702 O O . MET A 1 90 ? -8.352 -5.441 -3.08 1 92.38 90 MET A O 1
ATOM 706 N N . THR A 1 91 ? -9.695 -6.559 -1.643 1 94.44 91 THR A N 1
ATOM 707 C CA . THR A 1 91 ? -8.57 -6.957 -0.81 1 94.44 91 THR A CA 1
ATOM 708 C C . THR A 1 91 ? -7.914 -8.227 -1.357 1 94.44 91 THR A C 1
ATOM 710 O O . THR A 1 91 ? -8.5 -8.922 -2.189 1 94.44 91 THR A O 1
ATOM 713 N N . GLY A 1 92 ? -6.766 -8.508 -0.906 1 97.81 92 GLY A N 1
ATOM 714 C CA . GLY A 1 92 ? -6.141 -9.789 -1.212 1 97.81 92 GLY A CA 1
ATOM 715 C C . GLY A 1 92 ? -6.949 -10.977 -0.727 1 97.81 92 GLY A C 1
ATOM 716 O O . GLY A 1 92 ? -6.887 -12.055 -1.318 1 97.81 92 GLY A O 1
ATOM 717 N N . TYR A 1 93 ? -7.699 -10.758 0.306 1 98.44 93 TYR A N 1
ATOM 718 C CA . TYR A 1 93 ? -8.586 -11.805 0.813 1 98.44 93 TYR A CA 1
ATOM 719 C C . TYR A 1 93 ? -9.727 -12.062 -0.156 1 98.44 93 TYR A C 1
ATOM 721 O O . TYR A 1 93 ? -10.094 -13.219 -0.399 1 98.44 93 TYR A O 1
ATOM 729 N N . ASP A 1 94 ? -10.305 -10.992 -0.678 1 97.94 94 ASP A N 1
ATOM 730 C CA . ASP A 1 94 ? -11.344 -11.141 -1.693 1 97.94 94 ASP A CA 1
ATOM 731 C C . ASP A 1 94 ? -10.82 -11.922 -2.898 1 97.94 94 ASP A C 1
ATOM 733 O O . ASP A 1 94 ? -11.508 -12.797 -3.428 1 97.94 94 ASP A O 1
ATOM 737 N N . LEU A 1 95 ? -9.617 -11.578 -3.33 1 97.94 95 LEU A N 1
ATOM 738 C CA . LEU A 1 95 ? -8.984 -12.281 -4.441 1 97.94 95 LEU A CA 1
ATOM 739 C C . LEU A 1 95 ? -8.789 -13.758 -4.117 1 97.94 95 LEU A C 1
ATOM 741 O O . LEU A 1 95 ? -9.094 -14.625 -4.938 1 97.94 95 LEU A O 1
ATOM 745 N N . LEU A 1 96 ? -8.289 -14.039 -2.91 1 98.62 96 LEU A N 1
ATOM 746 C CA . LEU A 1 96 ? -8.141 -15.406 -2.42 1 98.62 96 LEU A CA 1
ATOM 747 C C . LEU A 1 96 ? -9.445 -16.188 -2.555 1 98.62 96 LEU A C 1
ATOM 749 O O . LEU A 1 96 ? -9.469 -17.266 -3.133 1 98.62 96 LEU A O 1
ATOM 753 N N . LYS A 1 97 ? -10.477 -15.586 -2.131 1 98.5 97 LYS A N 1
ATOM 754 C CA . LYS A 1 97 ? -11.773 -16.25 -2.143 1 98.5 97 LYS A CA 1
ATOM 755 C C . LYS A 1 97 ? -12.219 -16.562 -3.57 1 98.5 97 LYS A C 1
ATOM 757 O O . LYS A 1 97 ? -12.68 -17.672 -3.855 1 98.5 97 LYS A O 1
ATOM 762 N N . LYS A 1 98 ? -12.078 -15.602 -4.414 1 97.5 98 LYS A N 1
ATOM 763 C CA . LYS A 1 98 ? -12.492 -15.781 -5.805 1 97.5 98 LYS A CA 1
ATOM 764 C C . LYS A 1 98 ? -11.688 -16.891 -6.473 1 97.5 98 LYS A C 1
ATOM 766 O O . LYS A 1 98 ? -12.242 -17.703 -7.219 1 97.5 98 LYS A O 1
ATOM 771 N N . VAL A 1 99 ? -10.445 -17 -6.191 1 97.12 99 VAL A N 1
ATOM 772 C CA . VAL A 1 99 ? -9.578 -18.031 -6.758 1 97.12 99 VAL A CA 1
ATOM 773 C C . VAL A 1 99 ? -9.992 -19.391 -6.223 1 97.12 99 VAL A C 1
ATOM 775 O O . VAL A 1 99 ? -10.156 -20.344 -6.996 1 97.12 99 VAL A O 1
ATOM 778 N N . LYS A 1 100 ? -10.211 -19.469 -4.875 1 97.75 100 LYS A N 1
ATOM 779 C CA . LYS A 1 100 ? -10.508 -20.75 -4.246 1 97.75 100 LYS A CA 1
ATOM 780 C C . LYS A 1 100 ? -11.906 -21.234 -4.602 1 97.75 100 LYS A C 1
ATOM 782 O O . LYS A 1 100 ? -12.188 -22.438 -4.574 1 97.75 100 LYS A O 1
ATOM 787 N N . GLU A 1 101 ? -12.711 -20.312 -5.004 1 96.88 101 GLU A N 1
ATOM 788 C CA . GLU A 1 101 ? -14.078 -20.672 -5.367 1 96.88 101 GLU A CA 1
ATOM 789 C C . GLU A 1 101 ? -14.172 -21.078 -6.836 1 96.88 101 GLU A C 1
ATOM 791 O O . GLU A 1 101 ? -15.172 -21.656 -7.262 1 96.88 101 GLU A O 1
ATOM 796 N N . SER A 1 102 ? -13.188 -20.766 -7.578 1 94.31 102 SER A N 1
ATOM 797 C CA . SER A 1 102 ? -13.148 -21.125 -8.992 1 94.31 102 SER A CA 1
ATOM 798 C C . SER A 1 102 ? -12.719 -22.578 -9.172 1 94.31 102 SER A C 1
ATOM 800 O O . SER A 1 102 ? -11.672 -23 -8.672 1 94.31 102 SER A O 1
ATOM 802 N N . LYS A 1 103 ? -13.414 -23.328 -9.938 1 93 103 LYS A N 1
ATOM 803 C CA . LYS A 1 103 ? -13.117 -24.75 -10.156 1 93 103 LYS A CA 1
ATOM 804 C C . LYS A 1 103 ? -11.773 -24.922 -10.859 1 93 103 LYS A C 1
ATOM 806 O O . LYS A 1 103 ? -11.016 -25.828 -10.531 1 93 103 LYS A O 1
ATOM 811 N N . SER A 1 104 ? -11.539 -24.016 -11.758 1 91.19 104 SER A N 1
ATOM 812 C CA . SER A 1 104 ? -10.352 -24.172 -12.594 1 91.19 104 SER A CA 1
ATOM 813 C C . SER A 1 104 ? -9.102 -23.656 -11.883 1 91.19 104 SER A C 1
ATOM 815 O O . SER A 1 104 ? -7.98 -24.031 -12.242 1 91.19 104 SER A O 1
ATOM 817 N N . LEU A 1 105 ? -9.25 -22.828 -10.773 1 94.25 105 LEU A N 1
ATOM 818 C CA . LEU A 1 105 ? -8.086 -22.156 -10.227 1 94.25 105 LEU A CA 1
ATOM 819 C C . LEU A 1 105 ? -7.867 -22.531 -8.766 1 94.25 105 LEU A C 1
ATOM 821 O O . LEU A 1 105 ? -6.844 -22.188 -8.172 1 94.25 105 LEU A O 1
ATOM 825 N N . ARG A 1 106 ? -8.781 -23.328 -8.156 1 95.94 106 ARG A N 1
ATOM 826 C CA . ARG A 1 106 ? -8.836 -23.531 -6.711 1 95.94 106 ARG A CA 1
ATOM 827 C C . ARG A 1 106 ? -7.551 -24.172 -6.203 1 95.94 106 ARG A C 1
ATOM 829 O O . ARG A 1 106 ? -7.18 -24 -5.043 1 95.94 106 ARG A O 1
ATOM 836 N N . ASP A 1 107 ? -6.812 -24.828 -7.105 1 94.56 107 ASP A N 1
ATOM 837 C CA . ASP A 1 107 ? -5.637 -25.562 -6.664 1 94.56 107 ASP A CA 1
ATOM 838 C C . ASP A 1 107 ? -4.379 -24.703 -6.746 1 94.56 107 ASP A C 1
ATOM 840 O O . ASP A 1 107 ? -3.316 -25.094 -6.266 1 94.56 107 ASP A O 1
ATOM 844 N N . ILE A 1 108 ? -4.465 -23.562 -7.379 1 95 108 ILE A N 1
ATOM 845 C CA . ILE A 1 108 ? -3.307 -22.688 -7.434 1 95 108 ILE A CA 1
ATOM 846 C C . ILE A 1 108 ? -3.02 -22.125 -6.043 1 95 108 ILE A C 1
ATOM 848 O O . ILE A 1 108 ? -3.9 -21.531 -5.41 1 95 108 ILE A O 1
ATOM 852 N N . PRO A 1 109 ? -1.803 -22.359 -5.508 1 97.62 109 PRO A N 1
ATOM 853 C CA . PRO A 1 109 ? -1.45 -21.766 -4.219 1 97.62 109 PRO A CA 1
ATOM 854 C C . PRO A 1 109 ? -1.508 -20.234 -4.246 1 97.62 109 PRO A C 1
ATOM 856 O O . PRO A 1 109 ? -1.135 -19.609 -5.246 1 97.62 109 PRO A O 1
ATOM 859 N N . VAL A 1 110 ? -2.082 -19.688 -3.164 1 98.44 110 VAL A N 1
ATOM 860 C CA . VAL A 1 110 ? -2.164 -18.234 -3.008 1 98.44 110 VAL A CA 1
ATOM 861 C C . VAL A 1 110 ? -1.391 -17.812 -1.763 1 98.44 110 VAL A C 1
ATOM 863 O O . VAL A 1 110 ? -1.531 -18.406 -0.697 1 98.44 110 VAL A O 1
ATOM 866 N N . VAL A 1 111 ? -0.541 -16.828 -1.92 1 98.62 111 VAL A N 1
ATOM 867 C CA . VAL A 1 111 ? 0.214 -16.203 -0.837 1 98.62 111 VAL A CA 1
ATOM 868 C C . VAL A 1 111 ? -0.196 -14.742 -0.694 1 98.62 111 VAL A C 1
ATOM 870 O O . VAL A 1 111 ? -0.311 -14.023 -1.688 1 98.62 111 VAL A O 1
ATOM 873 N N . ILE A 1 112 ? -0.417 -14.336 0.5 1 98.69 112 ILE A N 1
ATOM 874 C CA . ILE A 1 112 ? -0.844 -12.969 0.762 1 98.69 112 ILE A CA 1
ATOM 875 C C . ILE A 1 112 ? 0.288 -12.195 1.435 1 98.69 112 ILE A C 1
ATOM 877 O O . ILE A 1 112 ? 0.987 -12.727 2.299 1 98.69 112 ILE A O 1
ATOM 881 N N . MET A 1 113 ? 0.466 -10.938 1.066 1 97.56 113 MET A N 1
ATOM 882 C CA . MET A 1 113 ? 1.432 -10.031 1.684 1 97.56 113 MET A CA 1
ATOM 883 C C . MET A 1 113 ? 0.725 -8.859 2.355 1 97.56 113 MET A C 1
ATOM 885 O O . MET A 1 113 ? -0.312 -8.398 1.877 1 97.56 113 MET A O 1
ATOM 889 N N . SER A 1 114 ? 1.324 -8.367 3.416 1 95 114 SER A N 1
ATOM 890 C CA . SER A 1 114 ? 0.72 -7.238 4.109 1 95 114 SER A CA 1
ATOM 891 C C . SER A 1 114 ? 1.75 -6.492 4.953 1 95 114 SER A C 1
ATOM 893 O O . SER A 1 114 ? 2.707 -7.09 5.445 1 95 114 SER A O 1
ATOM 895 N N . SER A 1 115 ? 1.497 -5.184 5.098 1 90.94 115 SER A N 1
ATOM 896 C CA . SER A 1 115 ? 2.285 -4.395 6.035 1 90.94 115 SER A CA 1
ATOM 897 C C . SER A 1 115 ? 1.777 -4.562 7.465 1 90.94 115 SER A C 1
ATOM 899 O O . SER A 1 115 ? 2.473 -4.215 8.422 1 90.94 115 SER A O 1
ATOM 901 N N . GLU A 1 116 ? 0.587 -5.027 7.621 1 89.31 116 GLU A N 1
ATOM 902 C CA . GLU A 1 116 ? -0.047 -5.121 8.93 1 89.31 116 GLU A CA 1
ATOM 903 C C . GLU A 1 116 ? 0.053 -6.539 9.492 1 89.31 116 GLU A C 1
ATOM 905 O O . GLU A 1 116 ? -0.156 -7.516 8.766 1 89.31 116 GLU A O 1
ATOM 910 N N . ASN A 1 117 ? 0.419 -6.547 10.719 1 92.56 117 ASN A N 1
ATOM 911 C CA . ASN A 1 117 ? 0.462 -7.801 11.461 1 92.56 117 ASN A CA 1
ATOM 912 C C . ASN A 1 117 ? -0.769 -7.965 12.352 1 92.56 117 ASN A C 1
ATOM 914 O O . ASN A 1 117 ? -0.696 -7.766 13.562 1 92.56 117 ASN A O 1
ATOM 918 N N . GLU A 1 118 ? -1.866 -8.25 11.789 1 93.56 118 GLU A N 1
ATOM 919 C CA . GLU A 1 118 ? -3.115 -8.477 12.516 1 93.56 118 GLU A CA 1
ATOM 920 C C . GLU A 1 118 ? -3.451 -9.961 12.578 1 93.56 118 GLU A C 1
ATOM 922 O O . GLU A 1 118 ? -3.863 -10.555 11.578 1 93.56 118 GLU A O 1
ATOM 927 N N . PRO A 1 119 ? -3.393 -10.594 13.688 1 96.94 119 PRO A N 1
ATOM 928 C CA . PRO A 1 119 ? -3.537 -12.047 13.812 1 96.94 119 PRO A CA 1
ATOM 929 C C . PRO A 1 119 ? -4.859 -12.562 13.258 1 96.94 119 PRO A C 1
ATOM 931 O O . PRO A 1 119 ? -4.891 -13.594 12.578 1 96.94 119 PRO A O 1
ATOM 934 N N . SER A 1 120 ? -5.957 -11.844 13.57 1 97.19 120 SER A N 1
ATOM 935 C CA . SER A 1 120 ? -7.254 -12.297 13.078 1 97.19 120 SER A CA 1
ATOM 936 C C . SER A 1 120 ? -7.281 -12.352 11.555 1 97.19 120 SER A C 1
ATOM 938 O O . SER A 1 120 ? -7.84 -13.281 10.977 1 97.19 120 SER A O 1
ATOM 940 N N . ARG A 1 121 ? -6.703 -11.391 11 1 96.25 121 ARG A N 1
ATOM 941 C CA . ARG A 1 121 ? -6.637 -11.32 9.547 1 96.25 121 ARG A CA 1
ATOM 942 C C . ARG A 1 121 ? -5.758 -12.438 8.984 1 96.25 121 ARG A C 1
ATOM 944 O O . ARG A 1 121 ? -6.133 -13.102 8.016 1 96.25 121 ARG A O 1
ATOM 951 N N . ILE A 1 122 ? -4.645 -12.633 9.578 1 98 122 ILE A N 1
ATOM 952 C CA . ILE A 1 122 ? -3.717 -13.688 9.18 1 98 122 ILE A CA 1
ATOM 953 C C . ILE A 1 122 ? -4.406 -15.047 9.266 1 98 122 ILE A C 1
ATOM 955 O O . ILE A 1 122 ? -4.41 -15.805 8.297 1 98 122 ILE A O 1
ATOM 959 N N . ASN A 1 123 ? -5.016 -15.289 10.336 1 98.38 123 ASN A N 1
ATOM 960 C CA . ASN A 1 123 ? -5.676 -16.562 10.57 1 98.38 123 ASN A CA 1
ATOM 961 C C . ASN A 1 123 ? -6.809 -16.812 9.578 1 98.38 123 ASN A C 1
ATOM 963 O O . ASN A 1 123 ? -6.957 -17.906 9.047 1 98.38 123 ASN A O 1
ATOM 967 N N . ARG A 1 124 ? -7.555 -15.781 9.352 1 98.31 124 ARG A N 1
ATOM 968 C CA . ARG A 1 124 ? -8.664 -15.898 8.406 1 98.31 124 ARG A CA 1
ATOM 969 C C . ARG A 1 124 ? -8.156 -16.281 7.023 1 98.31 124 ARG A C 1
ATOM 971 O O . ARG A 1 124 ? -8.727 -17.156 6.367 1 98.31 124 ARG A O 1
ATOM 978 N N . CYS A 1 125 ? -7.102 -15.641 6.598 1 98.69 125 CYS A N 1
ATOM 979 C CA . CYS A 1 125 ? -6.539 -15.898 5.277 1 98.69 125 CYS A CA 1
ATOM 980 C C . CYS A 1 125 ? -6.027 -17.328 5.18 1 98.69 125 CYS A C 1
ATOM 982 O O . CYS A 1 125 ? -6.293 -18.031 4.191 1 98.69 125 CYS A O 1
ATOM 984 N N . LEU A 1 126 ? -5.324 -17.828 6.176 1 98.62 126 LEU A N 1
ATOM 985 C CA . LEU A 1 126 ? -4.7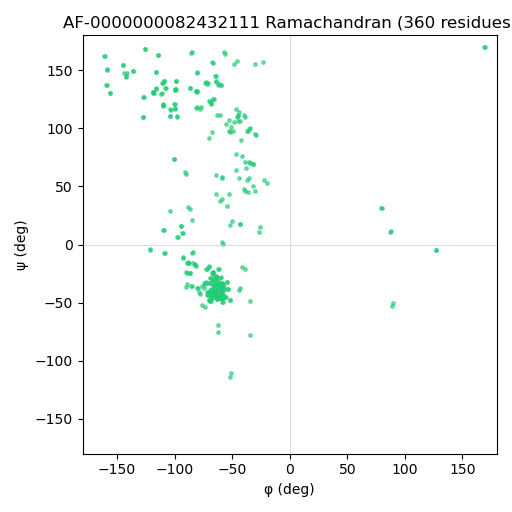66 -19.172 6.18 1 98.62 126 LEU A CA 1
ATOM 986 C C . LEU A 1 126 ? -5.867 -20.219 6.262 1 98.62 126 LEU A C 1
ATOM 988 O O . LEU A 1 126 ? -5.832 -21.219 5.547 1 98.62 126 LEU A O 1
ATOM 992 N N . GLU A 1 127 ? -6.863 -19.938 7.027 1 98.56 127 GLU A N 1
ATOM 993 C CA . GLU A 1 127 ? -7.984 -20.859 7.188 1 98.56 127 GLU A CA 1
ATOM 994 C C . GLU A 1 127 ? -8.781 -21 5.895 1 98.56 127 GLU A C 1
ATOM 996 O O . GLU A 1 127 ? -9.305 -22.062 5.59 1 98.56 127 GLU A O 1
ATOM 1001 N N . ASP A 1 128 ? -8.773 -19.953 5.164 1 98.5 128 ASP A N 1
ATOM 1002 C CA . ASP A 1 128 ? -9.617 -19.953 3.971 1 98.5 128 ASP A CA 1
ATOM 1003 C C . ASP A 1 128 ? -8.812 -20.312 2.73 1 98.5 128 ASP A C 1
ATOM 1005 O O . ASP A 1 128 ? -9.289 -20.172 1.604 1 98.5 128 ASP A O 1
ATOM 1009 N N . GLY A 1 129 ? -7.516 -20.703 2.951 1 98.25 129 GLY A N 1
ATOM 1010 C CA . GLY A 1 129 ? -6.883 -21.406 1.846 1 98.25 129 GLY A CA 1
ATOM 1011 C C . GLY A 1 129 ? -5.562 -20.797 1.424 1 98.25 129 GLY A C 1
ATOM 1012 O O . GLY A 1 129 ? -4.883 -21.328 0.543 1 98.25 129 GLY A O 1
ATOM 1013 N N . ALA A 1 130 ? -5.207 -19.688 2.01 1 98.69 130 ALA A N 1
ATOM 1014 C CA . ALA A 1 130 ? -3.879 -19.156 1.706 1 98.69 130 ALA A CA 1
ATOM 1015 C C . ALA A 1 130 ? -2.791 -20.109 2.189 1 98.69 130 ALA A C 1
ATOM 1017 O O . ALA A 1 130 ? -2.891 -20.672 3.281 1 98.69 130 ALA A O 1
ATOM 1018 N N . GLU A 1 131 ? -1.78 -20.25 1.393 1 98.06 131 GLU A N 1
ATOM 1019 C CA . GLU A 1 131 ? -0.67 -21.109 1.768 1 98.06 131 GLU A CA 1
ATOM 1020 C C . GLU A 1 131 ? 0.274 -20.422 2.742 1 98.06 131 GLU A C 1
ATOM 1022 O O . GLU A 1 131 ? 0.864 -21.062 3.611 1 98.06 131 GLU A O 1
ATOM 1027 N N . GLU A 1 132 ? 0.479 -19.094 2.514 1 97.75 132 GLU A N 1
ATOM 1028 C CA . GLU A 1 132 ? 1.359 -18.266 3.334 1 97.75 132 GLU A CA 1
ATOM 1029 C C . GLU A 1 132 ? 0.809 -16.859 3.479 1 97.75 132 GLU A C 1
ATOM 1031 O O . GLU A 1 132 ? -0.014 -16.406 2.672 1 97.75 132 GLU A O 1
ATOM 1036 N N . PHE A 1 133 ? 1.211 -16.281 4.539 1 98.31 133 PHE A N 1
ATOM 1037 C CA . PHE A 1 133 ? 0.986 -14.875 4.816 1 98.31 133 PHE A CA 1
ATOM 1038 C C . PHE A 1 133 ? 2.295 -14.172 5.164 1 98.31 133 PHE A C 1
ATOM 1040 O O . PHE A 1 133 ? 2.877 -14.422 6.223 1 98.31 133 PHE A O 1
ATOM 1047 N N . PHE A 1 134 ? 2.77 -13.297 4.254 1 97.75 134 PHE A N 1
ATOM 1048 C CA . PHE A 1 134 ? 4.047 -12.625 4.438 1 97.75 134 PHE A CA 1
ATOM 1049 C C . PHE A 1 134 ? 3.842 -11.211 4.965 1 97.75 134 PHE A C 1
ATOM 1051 O O . PHE A 1 134 ? 3.023 -10.453 4.438 1 97.75 134 PHE A O 1
ATOM 1058 N N . LEU A 1 135 ? 4.602 -10.906 5.949 1 96.44 135 LEU A N 1
ATOM 1059 C CA . LEU A 1 135 ? 4.664 -9.516 6.387 1 96.44 135 LEU A CA 1
ATOM 1060 C C . LEU A 1 135 ? 5.699 -8.742 5.582 1 96.44 135 LEU A C 1
ATOM 1062 O O . LEU A 1 135 ? 6.793 -9.242 5.324 1 96.44 135 LEU A O 1
ATOM 1066 N N . LYS A 1 136 ? 5.379 -7.562 5.133 1 94.31 136 LYS A N 1
ATOM 1067 C CA . LYS A 1 136 ? 6.293 -6.68 4.418 1 94.31 136 LYS A CA 1
ATOM 1068 C C . LYS A 1 136 ? 7.207 -5.934 5.387 1 94.31 136 LYS A C 1
ATOM 1070 O O . LYS A 1 136 ? 6.801 -5.602 6.504 1 94.31 136 LYS A O 1
ATOM 1075 N N . PRO A 1 137 ? 8.359 -5.645 5.012 1 93.81 137 PRO A N 1
ATOM 1076 C CA . PRO A 1 137 ? 8.938 -5.93 3.697 1 93.81 137 PRO A CA 1
ATOM 1077 C C . PRO A 1 137 ? 9.266 -7.406 3.502 1 93.81 137 PRO A C 1
ATOM 1079 O O . PRO A 1 137 ? 9.828 -8.039 4.398 1 93.81 137 PRO A O 1
ATOM 1082 N N . VAL A 1 138 ? 9.008 -7.895 2.367 1 95.81 138 VAL A N 1
ATOM 1083 C CA . VAL A 1 138 ? 9.258 -9.289 2.027 1 95.81 138 VAL A CA 1
ATOM 1084 C C . VAL A 1 138 ? 10.758 -9.531 1.895 1 95.81 138 VAL A C 1
ATOM 1086 O O . VAL A 1 138 ? 11.477 -8.719 1.308 1 95.81 138 VAL A O 1
ATOM 1089 N N . GLN A 1 139 ? 11.117 -10.656 2.434 1 94.44 139 GLN A N 1
ATOM 1090 C CA . GLN A 1 139 ? 12.531 -11 2.424 1 94.44 139 GLN A CA 1
ATOM 1091 C C . GLN A 1 139 ? 12.797 -12.234 1.558 1 94.44 139 GLN A C 1
ATOM 1093 O O . GLN A 1 139 ? 11.867 -12.977 1.229 1 94.44 139 GLN A O 1
ATOM 1098 N N . LEU A 1 140 ? 14.078 -12.375 1.222 1 94.31 140 LEU A N 1
ATOM 1099 C CA . LEU A 1 140 ? 14.484 -13.531 0.43 1 94.31 140 LEU A CA 1
ATOM 1100 C C . LEU A 1 140 ? 14.102 -14.828 1.127 1 94.31 140 LEU A C 1
ATOM 1102 O O . LEU A 1 140 ? 13.695 -15.789 0.472 1 94.31 140 LEU A O 1
ATOM 1106 N N . SER A 1 141 ? 14.258 -14.805 2.445 1 95.56 141 SER A N 1
ATOM 1107 C CA . SER A 1 141 ? 13.891 -16 3.201 1 95.56 141 SER A CA 1
ATOM 1108 C C . SER A 1 141 ? 12.414 -16.344 3.01 1 95.56 141 SER A C 1
ATOM 1110 O O . SER A 1 141 ? 12.039 -17.516 3.027 1 95.56 141 SER A O 1
ATOM 1112 N N . ASP A 1 142 ? 11.547 -15.367 2.842 1 96.44 142 ASP A N 1
ATOM 1113 C CA . ASP A 1 142 ? 10.133 -15.594 2.559 1 96.44 142 ASP A CA 1
ATOM 1114 C C . ASP A 1 142 ? 9.938 -16.234 1.184 1 96.44 142 ASP A C 1
ATOM 1116 O O . ASP A 1 142 ? 9.164 -17.172 1.035 1 96.44 142 ASP A O 1
ATOM 1120 N N . VAL A 1 143 ? 10.703 -15.75 0.221 1 95.44 143 VAL A N 1
ATOM 1121 C CA . VAL A 1 143 ? 10.594 -16.219 -1.158 1 95.44 143 VAL A CA 1
ATOM 1122 C C . VAL A 1 143 ? 11.008 -17.672 -1.247 1 95.44 143 VAL A C 1
ATOM 1124 O O . VAL A 1 143 ? 10.43 -18.453 -2.006 1 95.44 143 VAL A O 1
ATOM 1127 N N . LYS A 1 144 ? 11.938 -18.078 -0.482 1 93.31 144 LYS A N 1
ATOM 1128 C CA . LYS A 1 144 ? 12.43 -19.453 -0.486 1 93.31 144 LYS A CA 1
ATOM 1129 C C . LYS A 1 144 ? 11.336 -20.422 -0.057 1 93.31 144 LYS A C 1
ATOM 1131 O O . LYS A 1 144 ? 11.32 -21.594 -0.479 1 93.31 144 LYS A O 1
ATOM 1136 N N . LYS A 1 145 ? 10.414 -19.922 0.75 1 94.06 145 LYS A N 1
ATOM 1137 C CA . LYS A 1 145 ? 9.328 -20.766 1.232 1 94.06 145 LYS A CA 1
ATOM 1138 C C . LYS A 1 145 ? 8.352 -21.109 0.108 1 94.06 145 LYS A C 1
ATOM 1140 O O . LYS A 1 145 ? 7.559 -22.047 0.225 1 94.06 145 LYS A O 1
ATOM 1145 N N . LEU A 1 146 ? 8.344 -20.391 -0.951 1 94.12 146 LEU A N 1
ATOM 1146 C CA . LEU A 1 146 ? 7.379 -20.547 -2.031 1 94.12 146 LEU A CA 1
ATOM 1147 C C . LEU A 1 146 ? 7.617 -21.859 -2.779 1 94.12 146 LEU A C 1
ATOM 1149 O O . LEU A 1 146 ? 6.68 -22.438 -3.33 1 94.12 146 LEU A O 1
ATOM 1153 N N . ARG A 1 147 ? 8.812 -22.312 -2.812 1 89.88 147 ARG A N 1
ATOM 1154 C CA . ARG A 1 147 ? 9.172 -23.5 -3.564 1 89.88 147 ARG A CA 1
ATOM 1155 C C . ARG A 1 147 ? 8.383 -24.719 -3.076 1 89.88 147 ARG A C 1
ATOM 1157 O O . ARG A 1 147 ? 7.973 -25.562 -3.875 1 89.88 147 ARG A O 1
ATOM 1164 N N . SER A 1 148 ? 8.203 -24.703 -1.817 1 90.88 148 SER A N 1
ATOM 1165 C CA . SER A 1 148 ? 7.523 -25.844 -1.23 1 90.88 148 SER A CA 1
ATOM 1166 C C . SER A 1 148 ? 6.066 -25.922 -1.684 1 90.88 148 SER A C 1
ATOM 1168 O O . SER A 1 148 ? 5.449 -26.984 -1.629 1 90.88 148 SER A O 1
ATOM 1170 N N . HIS A 1 149 ? 5.512 -24.828 -2.072 1 89.25 149 HIS A N 1
ATOM 1171 C CA . HIS A 1 149 ? 4.109 -24.781 -2.471 1 89.25 149 HIS A CA 1
ATOM 1172 C C . HIS A 1 149 ? 3.947 -25.062 -3.959 1 89.25 149 HIS A C 1
ATOM 1174 O O . HIS A 1 149 ? 2.828 -25.266 -4.441 1 89.25 149 HIS A O 1
ATOM 1180 N N . LEU A 1 150 ? 5.059 -24.953 -4.637 1 83.44 150 LEU A N 1
ATOM 1181 C CA . LEU A 1 150 ? 5.023 -25.234 -6.07 1 83.44 150 LEU A CA 1
ATOM 1182 C C . LEU A 1 150 ? 5.184 -26.719 -6.34 1 83.44 150 LEU A C 1
ATOM 1184 O O . LEU A 1 150 ? 4.723 -27.219 -7.363 1 83.44 150 LEU A O 1
ATOM 1188 N N . VAL A 1 151 ? 6.039 -27.406 -5.496 1 65.94 151 VAL A N 1
ATOM 1189 C CA . VAL A 1 151 ? 6.34 -28.812 -5.684 1 65.94 151 VAL A CA 1
ATOM 1190 C C . VAL A 1 151 ? 5.145 -29.656 -5.25 1 65.94 151 VAL A C 1
ATOM 1192 O O . VAL A 1 151 ? 4.961 -30.781 -5.727 1 65.94 151 VAL A O 1
ATOM 1195 N N . LYS A 1 152 ? 4.48 -29.156 -4.262 1 56.31 152 LYS A N 1
ATOM 1196 C CA . LYS A 1 152 ? 3.402 -30.031 -3.793 1 56.31 152 LYS A CA 1
ATOM 1197 C C . LYS A 1 152 ? 2.465 -30.406 -4.938 1 56.31 152 LYS A C 1
ATOM 1199 O O . LYS A 1 152 ? 1.834 -31.469 -4.906 1 56.31 152 LYS A O 1
ATOM 1204 N N . GLY A 1 153 ? 2.352 -29.453 -5.828 1 46.78 153 GLY A N 1
ATOM 1205 C CA . GLY A 1 153 ? 1.533 -30 -6.902 1 46.78 153 GLY A CA 1
ATOM 1206 C C . GLY A 1 153 ? 2.227 -31.094 -7.691 1 46.78 153 GLY A C 1
ATOM 1207 O O . GLY A 1 153 ? 1.601 -31.766 -8.516 1 46.78 153 GLY A O 1
ATOM 1208 N N . ILE A 1 154 ? 3.605 -30.828 -7.973 1 45.25 154 ILE A N 1
ATOM 1209 C CA . ILE A 1 154 ? 4.266 -31.938 -8.648 1 45.25 154 ILE A CA 1
ATOM 1210 C C . ILE A 1 154 ? 4.578 -33.031 -7.648 1 45.25 154 ILE A C 1
ATOM 1212 O O . ILE A 1 154 ? 4.996 -32.75 -6.52 1 45.25 154 ILE A O 1
ATOM 1216 N N . ARG A 1 155 ? 4.062 -34.219 -7.754 1 38.97 155 ARG A N 1
ATOM 1217 C CA . ARG A 1 155 ? 4.434 -35.406 -7.008 1 38.97 155 ARG A CA 1
ATOM 1218 C C . ARG A 1 155 ? 5.945 -35.469 -6.801 1 38.97 155 ARG A C 1
ATOM 1220 O O . ARG A 1 155 ? 6.703 -35.625 -7.762 1 38.97 155 ARG A O 1
ATOM 1227 N N . SER A 1 156 ? 6.609 -34.625 -5.965 1 37.56 156 SER A N 1
ATOM 1228 C CA . SER A 1 156 ? 8.023 -34.781 -5.645 1 37.56 156 SER A CA 1
ATOM 1229 C C . SER A 1 156 ? 8.359 -36.25 -5.324 1 37.56 156 SER A C 1
ATOM 1231 O O . SER A 1 156 ? 7.695 -36.875 -4.496 1 37.56 156 SER A O 1
ATOM 1233 N N . ASP A 1 157 ? 9.094 -36.875 -6.156 1 34.59 157 ASP A N 1
ATOM 1234 C CA . ASP A 1 157 ? 10.266 -37.625 -5.734 1 34.59 157 ASP A CA 1
ATOM 1235 C C . ASP A 1 157 ? 11.234 -36.75 -4.949 1 34.59 157 ASP A C 1
ATOM 1237 O O . ASP A 1 157 ? 11.617 -35.688 -5.414 1 34.59 157 ASP A O 1
ATOM 1241 N N . HIS A 1 158 ? 11.469 -36.688 -3.582 1 36.91 158 HIS A N 1
ATOM 1242 C CA . HIS A 1 158 ? 12.172 -36.031 -2.469 1 36.91 158 HIS A CA 1
ATOM 1243 C C . HIS A 1 158 ? 13.617 -35.719 -2.834 1 36.91 158 HIS A C 1
ATOM 1245 O O . HIS A 1 158 ? 14.398 -35.281 -1.983 1 36.91 158 HIS A O 1
ATOM 1251 N N . HIS A 1 159 ? 14.422 -36.25 -3.824 1 36.25 159 HIS A N 1
ATOM 1252 C CA . HIS A 1 159 ? 15.867 -36.312 -3.678 1 36.25 159 HIS A CA 1
ATOM 1253 C C . HIS A 1 159 ? 16.516 -34.969 -3.926 1 36.25 159 HIS A C 1
ATOM 1255 O O . HIS A 1 159 ? 17.719 -34.781 -3.688 1 36.25 159 HIS A O 1
ATOM 1261 N N . ILE A 1 160 ? 16.219 -34.094 -4.898 1 37.16 160 ILE A N 1
ATOM 1262 C CA . ILE A 1 160 ? 17.266 -33.375 -5.598 1 37.16 160 ILE A CA 1
ATOM 1263 C C . ILE A 1 160 ? 17.562 -32.062 -4.863 1 37.16 160 ILE A C 1
ATOM 1265 O O . ILE A 1 160 ? 18.641 -31.484 -5.047 1 37.16 160 ILE A O 1
ATOM 1269 N N . ILE A 1 161 ? 16.703 -31.297 -4.258 1 39.31 161 ILE A N 1
ATOM 1270 C CA . ILE A 1 161 ? 16.969 -29.859 -4.328 1 39.31 161 ILE A CA 1
ATOM 1271 C C . ILE A 1 161 ? 17.875 -29.453 -3.176 1 39.31 161 ILE A C 1
ATOM 1273 O O . ILE A 1 161 ? 17.406 -29.125 -2.086 1 39.31 161 ILE A O 1
ATOM 1277 N N . GLU A 1 162 ? 18.812 -30.297 -2.686 1 34.03 162 GLU A N 1
ATOM 1278 C CA . GLU A 1 162 ? 19.547 -29.859 -1.506 1 34.03 162 GLU A CA 1
ATOM 1279 C C . GLU A 1 162 ? 20.359 -28.594 -1.804 1 34.03 162 GLU A C 1
ATOM 1281 O O . GLU A 1 162 ? 20.406 -27.672 -0.987 1 34.03 162 GLU A O 1
ATOM 1286 N N . ASN A 1 163 ? 21.438 -28.578 -2.619 1 35.78 163 ASN A N 1
ATOM 1287 C CA . ASN A 1 163 ? 22.703 -27.938 -2.309 1 35.78 163 ASN A CA 1
ATOM 1288 C C . ASN A 1 163 ? 22.766 -26.516 -2.875 1 35.78 163 ASN A C 1
ATOM 1290 O O . ASN A 1 163 ? 23.578 -26.234 -3.762 1 35.78 163 ASN A O 1
ATOM 1294 N N . GLN A 1 164 ? 21.812 -25.828 -3.281 1 39.16 164 GLN A N 1
ATOM 1295 C CA . GLN A 1 164 ? 22.297 -24.641 -3.971 1 39.16 164 GLN A CA 1
ATOM 1296 C C . GLN A 1 164 ? 22.922 -23.656 -2.99 1 39.16 164 GLN A C 1
ATOM 1298 O O . GLN A 1 164 ? 22.375 -23.391 -1.916 1 39.16 164 GLN A O 1
ATOM 1303 N N . PRO A 1 165 ? 24.219 -23.25 -3.193 1 38.59 165 PRO A N 1
ATOM 1304 C CA . PRO A 1 165 ? 25.062 -22.375 -2.383 1 38.59 165 PRO A CA 1
ATOM 1305 C C . PRO A 1 165 ? 24.438 -21 -2.145 1 38.59 165 PRO A C 1
ATOM 1307 O O . PRO A 1 165 ? 23.516 -20.609 -2.865 1 38.59 165 PRO A O 1
ATOM 1310 N N . ASN A 1 166 ? 24.969 -20.219 -1.127 1 38.69 166 ASN A N 1
ATOM 1311 C CA . ASN A 1 166 ? 24.688 -19 -0.381 1 38.69 166 ASN A CA 1
ATOM 1312 C C . ASN A 1 166 ? 24.594 -17.781 -1.301 1 38.69 166 ASN A C 1
ATOM 1314 O O . ASN A 1 166 ? 25.594 -17.094 -1.5 1 38.69 166 ASN A O 1
ATOM 1318 N N . ILE A 1 167 ? 24.031 -17.797 -2.492 1 37.5 167 ILE A N 1
ATOM 1319 C CA . ILE A 1 167 ? 23.891 -16.656 -3.389 1 37.5 167 ILE A CA 1
ATOM 1320 C C . ILE A 1 167 ? 23.094 -15.547 -2.693 1 37.5 167 ILE A C 1
ATOM 1322 O O . ILE A 1 167 ? 22.844 -14.484 -3.273 1 37.5 167 ILE A O 1
ATOM 1326 N N . MET A 1 168 ? 22.719 -15.703 -1.531 1 38.88 168 MET A N 1
ATOM 1327 C CA . MET A 1 168 ? 21.812 -14.82 -0.797 1 38.88 168 MET A CA 1
ATOM 1328 C C . MET A 1 168 ? 22.438 -13.438 -0.628 1 38.88 168 MET A C 1
ATOM 1330 O O . MET A 1 168 ? 21.719 -12.445 -0.466 1 38.88 168 MET A O 1
ATOM 1334 N N . GLU A 1 169 ? 23.797 -13.445 -0.529 1 39.5 169 GLU A N 1
ATOM 1335 C CA . GLU A 1 169 ? 24.422 -12.172 -0.185 1 39.5 169 GLU A CA 1
ATOM 1336 C C . GLU A 1 169 ? 24.344 -11.18 -1.341 1 39.5 169 GLU A C 1
ATOM 1338 O O . GLU A 1 169 ? 24.109 -9.992 -1.127 1 39.5 169 GLU A O 1
ATOM 1343 N N . LYS A 1 170 ? 24.547 -11.609 -2.518 1 43.09 170 LYS A N 1
ATOM 1344 C CA . LYS A 1 170 ? 24.641 -10.711 -3.664 1 43.09 170 LYS A CA 1
ATOM 1345 C C . LYS A 1 170 ? 23.266 -10.211 -4.094 1 43.09 170 LYS A C 1
ATOM 1347 O O . LYS A 1 170 ? 23.156 -9.141 -4.699 1 43.09 170 LYS A O 1
ATOM 1352 N N . THR A 1 171 ? 22.25 -10.992 -4.008 1 39.59 171 THR A N 1
ATOM 1353 C CA . THR A 1 171 ? 20.922 -10.562 -4.457 1 39.59 171 THR A CA 1
ATOM 1354 C C . THR A 1 171 ? 20.391 -9.438 -3.578 1 39.59 171 THR A C 1
ATOM 1356 O O . THR A 1 171 ? 19.766 -8.5 -4.074 1 39.59 171 THR A O 1
ATOM 1359 N N . GLN A 1 172 ? 20.656 -9.586 -2.307 1 42.31 172 GLN A N 1
ATOM 1360 C CA . GLN A 1 172 ? 20.266 -8.461 -1.466 1 42.31 172 GLN A CA 1
ATOM 1361 C C . GLN A 1 172 ? 20.938 -7.172 -1.932 1 42.31 172 GLN A C 1
ATOM 1363 O O . GLN A 1 172 ? 20.328 -6.102 -1.916 1 42.31 172 GLN A O 1
ATOM 1368 N N . SER A 1 173 ? 22.203 -7.367 -2.438 1 45.94 173 SER A N 1
ATOM 1369 C CA . SER A 1 173 ? 22.938 -6.223 -2.965 1 45.94 173 SER A CA 1
ATOM 1370 C C . SER A 1 173 ? 22.344 -5.746 -4.289 1 45.94 173 SER A C 1
ATOM 1372 O O . SER A 1 173 ? 22.312 -4.547 -4.562 1 45.94 173 SER A O 1
ATOM 1374 N N . ALA A 1 174 ? 22.016 -6.656 -5.047 1 44.22 174 ALA A N 1
ATOM 1375 C CA . ALA A 1 174 ? 21.484 -6.254 -6.352 1 44.22 174 ALA A CA 1
ATOM 1376 C C . ALA A 1 174 ? 20.109 -5.598 -6.215 1 44.22 174 ALA A C 1
ATOM 1378 O O . ALA A 1 174 ? 19.812 -4.641 -6.926 1 44.22 174 ALA A O 1
ATOM 1379 N N . VAL A 1 175 ? 19.266 -6.164 -5.52 1 46.53 175 VAL A N 1
ATOM 1380 C CA . VAL A 1 175 ? 17.984 -5.523 -5.227 1 46.53 175 VAL A CA 1
ATOM 1381 C C . VAL A 1 175 ? 18.219 -4.137 -4.633 1 46.53 175 VAL A C 1
ATOM 1383 O O . VAL A 1 175 ? 17.5 -3.191 -4.938 1 46.53 175 VAL A O 1
ATOM 1386 N N . GLU A 1 176 ? 19.219 -4.051 -3.818 1 46.59 176 GLU A N 1
ATOM 1387 C CA . GLU A 1 176 ? 19.672 -2.752 -3.32 1 46.59 176 GLU A CA 1
ATOM 1388 C C . GLU A 1 176 ? 20.125 -1.849 -4.461 1 46.59 176 GLU A C 1
ATOM 1390 O O . GLU A 1 176 ? 19.828 -0.651 -4.469 1 46.59 176 GLU A O 1
ATOM 1395 N N . LEU A 1 177 ? 20.766 -2.512 -5.438 1 44.94 177 LEU A N 1
ATOM 1396 C CA . LEU A 1 177 ? 21.25 -1.79 -6.609 1 44.94 177 LEU A CA 1
ATOM 1397 C C . LEU A 1 177 ? 20.094 -1.404 -7.527 1 44.94 177 LEU A C 1
ATOM 1399 O O . LEU A 1 177 ? 20.078 -0.301 -8.078 1 44.94 177 LEU A O 1
ATOM 1403 N N . GLU A 1 178 ? 19.281 -2.379 -7.918 1 46.16 178 GLU A N 1
ATOM 1404 C CA . GLU A 1 178 ? 18.188 -2.041 -8.82 1 46.16 178 GLU A CA 1
ATOM 1405 C C . GLU A 1 178 ? 17.266 -0.994 -8.195 1 46.16 178 GLU A C 1
ATOM 1407 O O . GLU A 1 178 ? 16.75 -0.123 -8.898 1 46.16 178 GLU A O 1
ATOM 1412 N N . PHE A 1 179 ? 17.078 -0.962 -7.023 1 42.28 179 PHE A N 1
ATOM 1413 C CA . PHE A 1 179 ? 16.391 0.128 -6.34 1 42.28 179 PHE A CA 1
ATOM 1414 C C . PHE A 1 179 ? 17.188 1.422 -6.445 1 42.28 179 PHE A C 1
ATOM 1416 O O . PHE A 1 179 ? 16.625 2.514 -6.426 1 42.28 179 PHE A O 1
ATOM 1423 N N . GLN A 1 180 ? 18.453 1.361 -6.586 1 42.25 180 GLN A N 1
ATOM 1424 C CA . GLN A 1 180 ? 19.312 2.498 -6.898 1 42.25 180 GLN A CA 1
ATOM 1425 C C . GLN A 1 180 ? 19.031 3.033 -8.297 1 42.25 180 GLN A C 1
ATOM 1427 O O . GLN A 1 180 ? 19.234 4.219 -8.57 1 42.25 180 GLN A O 1
ATOM 1432 N N . SER A 1 181 ? 18.703 2.119 -9.172 1 40.28 181 SER A N 1
ATOM 1433 C CA . SER A 1 181 ? 18.469 2.535 -10.555 1 40.28 181 SER A CA 1
ATOM 1434 C C . SER A 1 181 ? 17.016 2.93 -10.781 1 40.28 181 SER A C 1
ATOM 1436 O O . SER A 1 181 ? 16.672 3.467 -11.836 1 40.28 181 SER A O 1
ATOM 1438 N N . LEU A 1 182 ? 16.141 2.535 -10.117 1 38.06 182 LEU A N 1
ATOM 1439 C CA . LEU A 1 182 ? 14.766 2.949 -10.367 1 38.06 182 LEU A CA 1
ATOM 1440 C C . LEU A 1 182 ? 14.477 4.297 -9.711 1 38.06 182 LEU A C 1
ATOM 1442 O O . LEU A 1 182 ? 14.938 4.562 -8.602 1 38.06 182 LEU A O 1
ATOM 1446 N N . MET B 1 1 ? 14.18 25.547 7.66 1 70.5 1 MET B N 1
ATOM 1447 C CA . MET B 1 1 ? 13.203 24.484 7.852 1 70.5 1 MET B CA 1
ATOM 1448 C C . MET B 1 1 ? 11.789 24.969 7.555 1 70.5 1 MET B C 1
ATOM 1450 O O . MET B 1 1 ? 11.391 26.047 8.031 1 70.5 1 MET B O 1
ATOM 1454 N N . TYR B 1 2 ? 11.148 24.391 6.551 1 70.5 2 TYR B N 1
ATOM 1455 C CA . TYR B 1 2 ? 9.883 24.906 6.051 1 70.5 2 TYR B CA 1
ATOM 1456 C C . TYR B 1 2 ? 8.75 24.641 7.035 1 70.5 2 TYR B C 1
ATOM 1458 O O . TYR B 1 2 ? 7.848 25.453 7.199 1 70.5 2 TYR B O 1
ATOM 1466 N N . GLY B 1 3 ? 8.742 23.609 7.754 1 77.88 3 GLY B N 1
ATOM 1467 C CA . GLY B 1 3 ? 7.648 23.25 8.648 1 77.88 3 GLY B CA 1
ATOM 1468 C C . GLY B 1 3 ? 7.762 21.844 9.203 1 77.88 3 GLY B C 1
ATOM 1469 O O . GLY B 1 3 ? 8.711 21.125 8.891 1 77.88 3 GLY B O 1
ATOM 1470 N N . CYS B 1 4 ? 6.898 21.609 10.156 1 80.19 4 CYS B N 1
ATOM 1471 C CA . CYS B 1 4 ? 6.777 20.297 10.789 1 80.19 4 CYS B CA 1
ATOM 1472 C C . CYS B 1 4 ? 5.609 19.516 10.203 1 80.19 4 CYS B C 1
ATOM 1474 O O . CYS B 1 4 ? 4.473 19.984 10.203 1 80.19 4 CYS B O 1
ATOM 1476 N N . LEU B 1 5 ? 5.902 18.375 9.578 1 83.81 5 LEU B N 1
ATOM 1477 C CA . LEU B 1 5 ? 4.906 17.578 8.867 1 83.81 5 LEU B CA 1
ATOM 1478 C C . LEU B 1 5 ? 4.645 16.266 9.602 1 83.8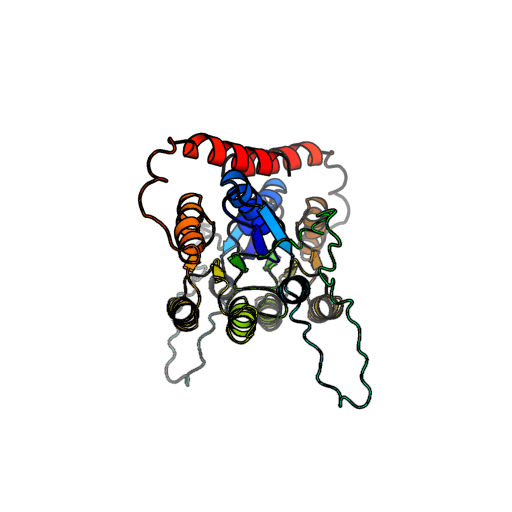1 5 LEU B C 1
ATOM 1480 O O . LEU B 1 5 ? 5.559 15.688 10.18 1 83.81 5 LEU B O 1
ATOM 1484 N N . SER B 1 6 ? 3.361 15.977 9.594 1 88.62 6 SER B N 1
ATOM 1485 C CA . SER B 1 6 ? 2.969 14.625 9.977 1 88.62 6 SER B CA 1
ATOM 1486 C C . SER B 1 6 ? 2.678 13.766 8.75 1 88.62 6 SER B C 1
ATOM 1488 O O . SER B 1 6 ? 1.877 14.148 7.895 1 88.62 6 SER B O 1
ATOM 1490 N N . LEU B 1 7 ? 3.391 12.703 8.633 1 95.19 7 LEU B N 1
ATOM 1491 C CA . LEU B 1 7 ? 3.246 11.75 7.535 1 95.19 7 LEU B CA 1
ATOM 1492 C C . LEU B 1 7 ? 2.656 10.43 8.031 1 95.19 7 LEU B C 1
ATOM 1494 O O . LEU B 1 7 ? 3.213 9.797 8.93 1 95.19 7 LEU B O 1
ATOM 1498 N N . ALA B 1 8 ? 1.488 10.047 7.477 1 95.56 8 ALA B N 1
ATOM 1499 C CA . ALA B 1 8 ? 0.89 8.742 7.754 1 95.56 8 ALA B CA 1
ATOM 1500 C C . ALA B 1 8 ? 0.96 7.832 6.531 1 95.56 8 ALA B C 1
ATOM 1502 O O . ALA B 1 8 ? 0.407 8.156 5.477 1 95.56 8 ALA B O 1
ATOM 1503 N N . CYS B 1 9 ? 1.655 6.676 6.695 1 93.94 9 CYS B N 1
ATOM 1504 C CA . CYS B 1 9 ? 1.858 5.73 5.602 1 93.94 9 CYS B CA 1
ATOM 1505 C C . CYS B 1 9 ? 2.127 4.328 6.137 1 93.94 9 CYS B C 1
ATOM 1507 O O . CYS B 1 9 ? 3.023 4.133 6.961 1 93.94 9 CYS B O 1
ATOM 1509 N N . CYS B 1 10 ? 1.421 3.424 5.617 1 90.31 10 CYS B N 1
ATOM 1510 C CA . CYS B 1 10 ? 1.527 2.072 6.152 1 90.31 10 CYS B CA 1
ATOM 1511 C C . CYS B 1 10 ? 2.67 1.312 5.488 1 90.31 10 CYS B C 1
ATOM 1513 O O . CYS B 1 10 ? 3.16 0.321 6.035 1 90.31 10 CYS B O 1
ATOM 1515 N N . SER B 1 11 ? 3.043 1.685 4.309 1 90.94 11 SER B N 1
ATOM 1516 C CA . SER B 1 11 ? 4.141 1.038 3.6 1 90.94 11 SER B CA 1
ATOM 1517 C C . SER B 1 11 ? 5.492 1.559 4.078 1 90.94 11 SER B C 1
ATOM 1519 O O . SER B 1 11 ? 5.793 2.746 3.936 1 90.94 11 SER B O 1
ATOM 1521 N N . ILE B 1 12 ? 6.27 0.68 4.621 1 91 12 ILE B N 1
ATOM 1522 C CA . ILE B 1 12 ? 7.57 1.081 5.152 1 91 12 ILE B CA 1
ATOM 1523 C C . ILE B 1 12 ? 8.422 1.68 4.031 1 91 12 ILE B C 1
ATOM 1525 O O . ILE B 1 12 ? 9.109 2.682 4.238 1 91 12 ILE B O 1
ATOM 1529 N N . ILE B 1 13 ? 8.352 1.079 2.867 1 89.81 13 ILE B N 1
ATOM 1530 C CA . ILE B 1 13 ? 9.188 1.518 1.756 1 89.81 13 ILE B CA 1
ATOM 1531 C C . ILE B 1 13 ? 8.734 2.895 1.279 1 89.81 13 ILE B C 1
ATOM 1533 O O . ILE B 1 13 ? 9.555 3.803 1.111 1 89.81 13 ILE B O 1
ATOM 1537 N N . ASP B 1 14 ? 7.441 3.029 1.066 1 92.88 14 ASP B N 1
ATOM 1538 C CA . ASP B 1 14 ? 6.906 4.328 0.671 1 92.88 14 ASP B CA 1
ATOM 1539 C C . ASP B 1 14 ? 7.223 5.395 1.721 1 92.88 14 ASP B C 1
ATOM 1541 O O . ASP B 1 14 ? 7.633 6.508 1.381 1 92.88 14 ASP B O 1
ATOM 1545 N N . ARG B 1 15 ? 7 5.047 2.959 1 95.5 15 ARG B N 1
ATOM 1546 C CA . ARG B 1 15 ? 7.203 5.973 4.07 1 95.5 15 ARG B CA 1
ATOM 1547 C C . ARG B 1 15 ? 8.641 6.484 4.098 1 95.5 15 ARG B C 1
ATOM 1549 O O . ARG B 1 15 ? 8.875 7.688 4.234 1 95.5 15 ARG B O 1
ATOM 1556 N N . LYS B 1 16 ? 9.555 5.629 3.949 1 94.25 16 LYS B N 1
ATOM 1557 C CA . LYS B 1 16 ? 10.969 6.008 3.961 1 94.25 16 LYS B CA 1
ATOM 1558 C C . LYS B 1 16 ? 11.305 6.906 2.775 1 94.25 16 LYS B C 1
ATOM 1560 O O . LYS B 1 16 ? 12.047 7.879 2.918 1 94.25 16 LYS B O 1
ATOM 1565 N N . LEU B 1 17 ? 10.75 6.566 1.636 1 92.81 17 LEU B N 1
ATOM 1566 C CA . LEU B 1 17 ? 10.984 7.363 0.437 1 92.81 17 LEU B CA 1
ATOM 1567 C C . LEU B 1 17 ? 10.438 8.773 0.606 1 92.81 17 LEU B C 1
ATOM 1569 O O . LEU B 1 17 ? 11.133 9.75 0.33 1 92.81 17 LEU B O 1
ATOM 1573 N N . ILE B 1 18 ? 9.289 8.875 1.077 1 96.12 18 ILE B N 1
ATOM 1574 C CA . ILE B 1 18 ? 8.633 10.172 1.225 1 96.12 18 ILE B CA 1
ATOM 1575 C C . ILE B 1 18 ? 9.344 10.992 2.305 1 96.12 18 ILE B C 1
ATOM 1577 O O . ILE B 1 18 ? 9.578 12.188 2.135 1 96.12 18 ILE B O 1
ATOM 1581 N N . GLU B 1 19 ? 9.68 10.336 3.393 1 96.56 19 GLU B N 1
ATOM 1582 C CA . GLU B 1 19 ? 10.43 11.008 4.445 1 96.56 19 GLU B CA 1
ATOM 1583 C C . GLU B 1 19 ? 11.727 11.602 3.898 1 96.56 19 GLU B C 1
ATOM 1585 O O . GLU B 1 19 ? 12.07 12.742 4.219 1 96.56 19 GLU B O 1
ATOM 1590 N N . THR B 1 20 ? 12.438 10.859 3.115 1 95.38 20 THR B N 1
ATOM 1591 C CA . THR B 1 20 ? 13.695 11.305 2.531 1 95.38 20 THR B CA 1
ATOM 1592 C C . THR B 1 20 ? 13.469 12.523 1.633 1 95.38 20 THR B C 1
ATOM 1594 O O . THR B 1 20 ? 14.203 13.508 1.729 1 95.38 20 THR B O 1
ATOM 1597 N N . LEU B 1 21 ? 12.43 12.43 0.778 1 95.19 21 LEU B N 1
ATOM 1598 C CA . LEU B 1 21 ? 12.102 13.539 -0.104 1 95.19 21 LEU B CA 1
ATOM 1599 C C . LEU B 1 21 ? 11.797 14.797 0.701 1 95.19 21 LEU B C 1
ATOM 1601 O O . LEU B 1 21 ? 12.273 15.891 0.371 1 95.19 21 LEU B O 1
ATOM 1605 N N . LEU B 1 22 ? 11.047 14.633 1.786 1 95.88 22 LEU B N 1
ATOM 1606 C CA . LEU B 1 22 ? 10.625 15.758 2.609 1 95.88 22 LEU B CA 1
ATOM 1607 C C . LEU B 1 22 ? 11.805 16.328 3.389 1 95.88 22 LEU B C 1
ATOM 1609 O O . LEU B 1 22 ? 11.984 17.547 3.451 1 95.88 22 LEU B O 1
ATOM 1613 N N . LYS B 1 23 ? 12.609 15.5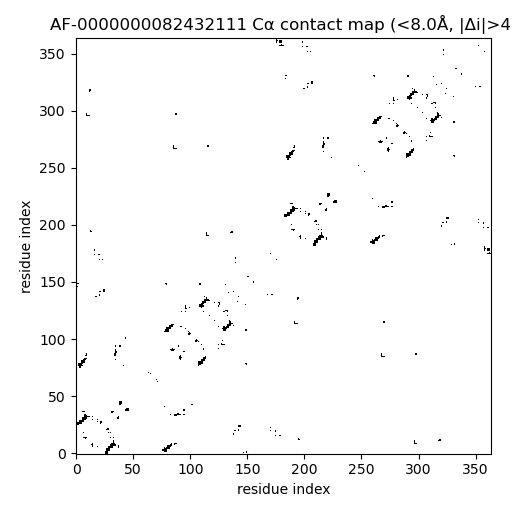08 3.949 1 94.44 23 LYS B N 1
ATOM 1614 C CA . LYS B 1 23 ? 13.766 15.945 4.73 1 94.44 23 LYS B CA 1
ATOM 1615 C C . LYS B 1 23 ? 14.789 16.656 3.846 1 94.44 23 LYS B C 1
ATOM 1617 O O . LYS B 1 23 ? 15.359 17.672 4.238 1 94.44 23 LYS B O 1
ATOM 1622 N N . THR B 1 24 ? 14.945 16.156 2.65 1 92.75 24 THR B N 1
ATOM 1623 C CA . THR B 1 24 ? 15.852 16.781 1.704 1 92.75 24 THR B CA 1
ATOM 1624 C C . THR B 1 24 ? 15.328 18.156 1.29 1 92.75 24 THR B C 1
ATOM 1626 O O . THR B 1 24 ? 16.109 19.047 0.917 1 92.75 24 THR B O 1
ATOM 1629 N N . SER B 1 25 ? 14.062 18.312 1.396 1 92.31 25 SER B N 1
ATOM 1630 C CA . SER B 1 25 ? 13.43 19.578 1.064 1 92.31 25 SER B CA 1
ATOM 1631 C C . SER B 1 25 ? 13.297 20.469 2.297 1 92.31 25 SER B C 1
ATOM 1633 O O . SER B 1 25 ? 12.492 21.406 2.311 1 92.31 25 SER B O 1
ATOM 1635 N N . SER B 1 26 ? 13.938 20.078 3.412 1 93 26 SER B N 1
ATOM 1636 C CA . SER B 1 26 ? 14.125 20.891 4.605 1 93 26 SER B CA 1
ATOM 1637 C C . SER B 1 26 ? 12.867 20.906 5.469 1 93 26 SER B C 1
ATOM 1639 O O . SER B 1 26 ? 12.562 21.922 6.105 1 93 26 SER B O 1
ATOM 1641 N N . TYR B 1 27 ? 12.133 19.812 5.441 1 93.5 27 TYR B N 1
ATOM 1642 C CA . TYR B 1 27 ? 11.016 19.641 6.363 1 93.5 27 TYR B CA 1
ATOM 1643 C C . TYR B 1 27 ? 11.422 18.781 7.555 1 93.5 27 TYR B C 1
ATOM 1645 O O . TYR B 1 27 ? 12.211 17.844 7.41 1 93.5 27 TYR B O 1
ATOM 1653 N N . GLN B 1 28 ? 10.914 19.188 8.711 1 94 28 GLN B N 1
ATOM 1654 C CA . GLN B 1 28 ? 10.906 18.234 9.812 1 94 28 GLN B CA 1
ATOM 1655 C C . GLN B 1 28 ? 9.727 17.281 9.719 1 94 28 GLN B C 1
ATOM 1657 O O . GLN B 1 28 ? 8.594 17.719 9.469 1 94 28 GLN B O 1
ATOM 1662 N N . VAL B 1 29 ? 9.984 16.031 9.867 1 96 29 VAL B N 1
ATOM 1663 C CA . VAL B 1 29 ? 8.938 15.062 9.562 1 96 29 VAL B CA 1
ATOM 1664 C C . VAL B 1 29 ? 8.742 14.125 10.742 1 96 29 VAL B C 1
ATOM 1666 O O . VAL B 1 29 ? 9.711 13.586 11.289 1 96 29 VAL B O 1
ATOM 1669 N N . THR B 1 30 ? 7.551 14.016 11.18 1 95.69 30 THR B N 1
ATOM 1670 C CA . THR B 1 30 ? 7.125 12.906 12.031 1 95.69 30 THR B CA 1
ATOM 1671 C C . THR B 1 30 ? 6.301 11.906 11.234 1 95.69 30 THR B C 1
ATOM 1673 O O . THR B 1 30 ? 5.207 12.227 10.758 1 95.69 30 THR B O 1
ATOM 1676 N N . ALA B 1 31 ? 6.844 10.727 11.148 1 97.06 31 ALA B N 1
ATOM 1677 C CA . ALA B 1 31 ? 6.18 9.711 10.336 1 97.06 31 ALA B CA 1
ATOM 1678 C C . ALA B 1 31 ? 5.555 8.633 11.219 1 97.06 31 ALA B C 1
ATOM 1680 O O . ALA B 1 31 ? 6.16 8.195 12.195 1 97.06 31 ALA B O 1
ATOM 1681 N N . VAL B 1 32 ? 4.355 8.305 10.891 1 95.81 32 VAL B N 1
ATOM 1682 C CA . VAL B 1 32 ? 3.662 7.215 11.57 1 95.81 32 VAL B CA 1
ATOM 1683 C C . VAL B 1 32 ? 3.168 6.195 10.547 1 95.81 32 VAL B C 1
ATOM 1685 O O . VAL B 1 32 ? 3.143 6.477 9.352 1 95.81 32 VAL B O 1
ATOM 1688 N N . ASP B 1 33 ? 2.727 5.004 11.039 1 94.5 33 ASP B N 1
ATOM 1689 C CA . ASP B 1 33 ? 2.465 3.922 10.094 1 94.5 33 ASP B CA 1
ATOM 1690 C C . ASP B 1 33 ? 0.967 3.65 9.977 1 94.5 33 ASP B C 1
ATOM 1692 O O . ASP B 1 33 ? 0.56 2.611 9.453 1 94.5 33 ASP B O 1
ATOM 1696 N N . SER B 1 34 ? 0.148 4.555 10.508 1 92.69 34 SER B N 1
ATOM 1697 C CA . SER B 1 34 ? -1.295 4.367 10.398 1 92.69 34 SER B CA 1
ATOM 1698 C C . SER B 1 34 ? -2.043 5.672 10.641 1 92.69 34 SER B C 1
ATOM 1700 O O . SER B 1 34 ? -1.492 6.617 11.211 1 92.69 34 SER B O 1
ATOM 1702 N N . GLY B 1 35 ? -3.297 5.672 10.203 1 95.25 35 GLY B N 1
ATOM 1703 C CA . GLY B 1 35 ? -4.145 6.82 10.477 1 95.25 35 GLY B CA 1
ATOM 1704 C C . GLY B 1 35 ? -4.445 7 11.953 1 95.25 35 GLY B C 1
ATOM 1705 O O . GLY B 1 35 ? -4.48 8.125 12.453 1 95.25 35 GLY B O 1
ATOM 1706 N N . THR B 1 36 ? -4.594 5.871 12.648 1 94.06 36 THR B N 1
ATOM 1707 C CA . THR B 1 36 ? -4.875 5.914 14.078 1 94.06 36 THR B CA 1
ATOM 1708 C C . THR B 1 36 ? -3.711 6.539 14.844 1 94.06 36 THR B C 1
ATOM 1710 O O . THR B 1 36 ? -3.916 7.391 15.711 1 94.06 36 THR B O 1
ATOM 1713 N N . LYS B 1 37 ? -2.533 6.199 14.523 1 94.25 37 LYS B N 1
ATOM 1714 C CA . LYS B 1 37 ? -1.354 6.762 15.18 1 94.25 37 LYS B CA 1
ATOM 1715 C C . LYS B 1 37 ? -1.179 8.234 14.82 1 94.25 37 LYS B C 1
ATOM 1717 O O . LYS B 1 37 ? -0.698 9.023 15.633 1 94.25 37 LYS B O 1
ATOM 1722 N N . ALA B 1 38 ? -1.58 8.562 13.586 1 96.31 38 ALA B N 1
ATOM 1723 C CA . ALA B 1 38 ? -1.553 9.977 13.203 1 96.31 38 ALA B CA 1
ATOM 1724 C C . ALA B 1 38 ? -2.48 10.797 14.086 1 96.31 38 ALA B C 1
ATOM 1726 O O . ALA B 1 38 ? -2.092 11.859 14.586 1 96.31 38 ALA B O 1
ATOM 1727 N N . LEU B 1 39 ? -3.682 10.273 14.305 1 95.19 39 LEU B N 1
ATOM 1728 C CA . LEU B 1 39 ? -4.648 10.977 15.148 1 95.19 39 LEU B CA 1
ATOM 1729 C C . LEU B 1 39 ? -4.141 11.094 16.578 1 95.19 39 LEU B C 1
ATOM 1731 O O . LEU B 1 39 ? -4.273 12.141 17.203 1 95.19 39 LEU B O 1
ATOM 1735 N N . GLU B 1 40 ? -3.57 10 17.062 1 93.06 40 GLU B N 1
ATOM 1736 C CA . GLU B 1 40 ? -2.992 10.016 18.406 1 93.06 40 GLU B CA 1
ATOM 1737 C C . GLU B 1 40 ? -1.9 11.078 18.516 1 93.06 40 GLU B C 1
ATOM 1739 O O . GLU B 1 40 ? -1.876 11.844 19.484 1 93.06 40 GLU B O 1
ATOM 1744 N N . PHE B 1 41 ? -1.049 11.125 17.547 1 93.19 41 PHE B N 1
ATOM 1745 C CA . PHE B 1 41 ? 0.049 12.078 17.531 1 93.19 41 PHE B CA 1
ATOM 1746 C C . PHE B 1 41 ? -0.48 13.508 17.5 1 93.19 41 PHE B C 1
ATOM 1748 O O . PHE B 1 41 ? 0.095 14.398 18.141 1 93.19 41 PHE B O 1
ATOM 1755 N N . LEU B 1 42 ? -1.624 13.711 16.828 1 93.75 42 LEU B N 1
ATOM 1756 C CA . LEU B 1 42 ? -2.207 15.039 16.672 1 93.75 42 LEU B CA 1
ATOM 1757 C C . LEU B 1 42 ? -3.066 15.398 17.875 1 93.75 42 LEU B C 1
ATOM 1759 O O . LEU B 1 42 ? -3.607 16.5 17.953 1 93.75 42 LEU B O 1
ATOM 1763 N N . GLY B 1 43 ? -3.258 14.445 18.75 1 89.88 43 GLY B N 1
ATOM 1764 C CA . GLY B 1 43 ? -4 14.711 19.969 1 89.88 43 GLY B CA 1
ATOM 1765 C C . GLY B 1 43 ? -5.496 14.516 19.812 1 89.88 43 GLY B C 1
ATOM 1766 O O . GLY B 1 43 ? -6.281 15.031 20.609 1 89.88 43 GLY B O 1
ATOM 1767 N N . LEU B 1 44 ? -5.934 13.906 18.703 1 86.94 44 LEU B N 1
ATOM 1768 C CA . LEU B 1 44 ? -7.352 13.648 18.469 1 86.94 44 LEU B CA 1
ATOM 1769 C C . LEU B 1 44 ? -7.742 12.273 19 1 86.94 44 LEU B C 1
ATOM 1771 O O . LEU B 1 44 ? -7.09 11.273 18.688 1 86.94 44 LEU B O 1
ATOM 1775 N N . ASN B 1 45 ? -7.648 11.977 20.281 1 66.06 45 ASN B N 1
ATOM 1776 C CA . ASN B 1 45 ? -7.98 10.672 20.844 1 66.06 45 ASN B CA 1
ATOM 1777 C C . ASN B 1 45 ? -9.305 10.148 20.312 1 66.06 45 ASN B C 1
ATOM 1779 O O . ASN B 1 45 ? -10.273 10.898 20.188 1 66.06 45 ASN B O 1
ATOM 1783 N N . THR B 1 46 ? -9.445 9.172 19.516 1 54.91 46 THR B N 1
ATOM 1784 C CA . THR B 1 46 ? -10.688 8.469 19.188 1 54.91 46 THR B CA 1
ATOM 1785 C C . THR B 1 46 ? -11.367 7.98 20.469 1 54.91 46 THR B C 1
ATOM 1787 O O . THR B 1 46 ? -11.227 6.812 20.844 1 54.91 46 THR B O 1
ATOM 1790 N N . ILE B 1 47 ? -11.383 8.516 21.609 1 46 47 ILE B N 1
ATOM 1791 C CA . ILE B 1 47 ? -12.125 8.008 22.766 1 46 47 ILE B CA 1
ATOM 1792 C C . ILE B 1 47 ? -13.578 7.742 22.375 1 46 47 ILE B C 1
ATOM 1794 O O . ILE B 1 47 ? -14.234 8.602 21.781 1 46 47 ILE B O 1
ATOM 1798 N N . GLN B 1 48 ? -14.016 6.535 22.125 1 44 48 GLN B N 1
ATOM 1799 C CA . GLN B 1 48 ? -15.422 6.207 22.344 1 44 48 GLN B CA 1
ATOM 1800 C C . GLN B 1 48 ? -16.016 7.059 23.453 1 44 48 GLN B C 1
ATOM 1802 O O . GLN B 1 48 ? -15.5 7.086 24.578 1 44 48 GLN B O 1
ATOM 1807 N N . GLU B 1 49 ? -16.656 8.164 23.297 1 39.38 49 GLU B N 1
ATOM 1808 C CA . GLU B 1 49 ? -17.547 8.883 24.203 1 39.38 49 GLU B CA 1
ATOM 1809 C C . GLU B 1 49 ? -18.312 7.91 25.094 1 39.38 49 GLU B C 1
ATOM 1811 O O . GLU B 1 49 ? -19.297 7.297 24.672 1 39.38 49 GLU B O 1
ATOM 1816 N N . GLU B 1 50 ? -17.906 6.875 25.859 1 39.91 50 GLU B N 1
ATOM 1817 C CA . GLU B 1 50 ? -18.828 6.598 26.953 1 39.91 50 GLU B CA 1
ATOM 1818 C C . GLU B 1 50 ? -19.234 7.883 27.672 1 39.91 50 GLU B C 1
ATOM 1820 O O . GLU B 1 50 ? -18.531 8.898 27.578 1 39.91 50 GLU B O 1
ATOM 1825 N N . GLU B 1 51 ? -20.516 7.922 28.484 1 36.78 51 GLU B N 1
ATOM 1826 C CA . GLU B 1 51 ? -21.141 8.922 29.344 1 36.78 51 GLU B CA 1
ATOM 1827 C C . GLU B 1 51 ? -20.109 9.57 30.266 1 36.78 51 GLU B C 1
ATOM 1829 O O . GLU B 1 51 ? -19.297 8.883 30.891 1 36.78 51 GLU B O 1
ATOM 1834 N N . GLU B 1 52 ? -19.75 10.789 30.219 1 35.34 52 GLU B N 1
ATOM 1835 C CA . GLU B 1 52 ? -19.141 11.727 31.156 1 35.34 52 GLU B CA 1
ATOM 1836 C C . GLU B 1 52 ? -19.719 11.562 32.562 1 35.34 52 GLU B C 1
ATOM 1838 O O . GLU B 1 52 ? -20.812 12.07 32.844 1 35.34 52 GLU B O 1
ATOM 1843 N N . ASN B 1 53 ? -19.922 10.547 33.281 1 34.34 53 ASN B N 1
ATOM 1844 C CA . ASN B 1 53 ? -19.875 11.227 34.594 1 34.34 53 ASN B CA 1
ATOM 1845 C C . ASN B 1 53 ? -18.609 12.062 34.75 1 34.34 53 ASN B C 1
ATOM 1847 O O . ASN B 1 53 ? -18.688 13.25 35.062 1 34.34 53 ASN B O 1
ATOM 1851 N N . GLU B 1 54 ? -17.656 11.656 35.75 1 31.17 54 GLU B N 1
ATOM 1852 C CA . GLU B 1 54 ? -16.719 12.547 36.438 1 31.17 54 GLU B CA 1
ATOM 1853 C C . GLU B 1 54 ? -15.68 13.102 35.469 1 31.17 54 GLU B C 1
ATOM 1855 O O . GLU B 1 54 ? -15.461 12.531 34.406 1 31.17 54 GLU B O 1
ATOM 1860 N N . GLU B 1 55 ? -15 14.359 35.781 1 29.88 55 GLU B N 1
ATOM 1861 C CA . GLU B 1 55 ? -14.008 15.352 35.344 1 29.88 55 GLU B CA 1
ATOM 1862 C C . GLU B 1 55 ? -12.695 14.695 34.938 1 29.88 55 GLU B C 1
ATOM 1864 O O . GLU B 1 55 ? -11.836 14.453 35.781 1 29.88 55 GLU B O 1
ATOM 1869 N N . VAL B 1 56 ? -12.633 13.492 34.625 1 29.36 56 VAL B N 1
ATOM 1870 C CA . VAL B 1 56 ? -11.234 13.086 34.531 1 29.36 56 VAL B CA 1
ATOM 1871 C C . VAL B 1 56 ? -10.445 14.109 33.719 1 29.36 56 VAL B C 1
ATOM 1873 O O . VAL B 1 56 ? -10.602 14.195 32.5 1 29.36 56 VAL B O 1
ATOM 1876 N N . THR B 1 57 ? -10.336 15.383 34.219 1 26.55 57 THR B N 1
ATOM 1877 C CA . THR B 1 57 ? -9.656 16.625 33.906 1 26.55 57 THR B CA 1
ATOM 1878 C C . THR B 1 57 ? -8.289 16.359 33.312 1 26.55 57 THR B C 1
ATOM 1880 O O . THR B 1 57 ? -7.879 17.031 32.344 1 26.55 57 THR B O 1
ATOM 1883 N N . ASN B 1 58 ? -7.438 15.492 33.906 1 26.75 58 ASN B N 1
ATOM 1884 C CA . ASN B 1 58 ? -6.098 16.016 34.156 1 26.75 58 ASN B CA 1
ATOM 1885 C C . ASN B 1 58 ? -5.203 15.867 32.938 1 26.75 58 ASN B C 1
ATOM 1887 O O . ASN B 1 58 ? -4.535 14.852 32.75 1 26.75 58 ASN B O 1
ATOM 1891 N N . PHE B 1 59 ? -5.668 15.734 31.797 1 29.05 59 PHE B N 1
ATOM 1892 C CA . PHE B 1 59 ? -4.449 15.766 31 1 29.05 59 PHE B CA 1
ATOM 1893 C C . PHE B 1 59 ? -3.57 16.938 31.406 1 29.05 59 PHE B C 1
ATOM 1895 O O . PHE B 1 59 ? -4.07 18.047 31.625 1 29.05 59 PHE B O 1
ATOM 1902 N N . PRO B 1 60 ? -2.463 16.75 32.125 1 28.59 60 PRO B N 1
ATOM 1903 C CA . PRO B 1 60 ? -1.685 17.922 32.531 1 28.59 60 PRO B CA 1
ATOM 1904 C C . PRO B 1 60 ? -1.657 19 31.438 1 28.59 60 PRO B C 1
ATOM 1906 O O . PRO B 1 60 ? -1.577 18.688 30.25 1 28.59 60 PRO B O 1
ATOM 1909 N N . SER B 1 61 ? -2.488 19.938 31.562 1 28.22 61 SER B N 1
ATOM 1910 C CA . SER B 1 61 ? -2.248 21.266 31.016 1 28.22 61 SER B CA 1
ATOM 1911 C C . SER B 1 61 ? -0.771 21.641 31.094 1 28.22 61 SER B C 1
ATOM 1913 O O . SER B 1 61 ? -0.225 21.812 32.188 1 28.22 61 SER B O 1
ATOM 1915 N N . PHE B 1 62 ? 0.132 21 30.281 1 28.31 62 PHE B N 1
ATOM 1916 C CA . PHE B 1 62 ? 1.384 21.75 30.234 1 28.31 62 PHE B CA 1
ATOM 1917 C C . PHE B 1 62 ? 1.12 23.25 30.25 1 28.31 62 PHE B C 1
ATOM 1919 O O . PHE B 1 62 ? 0.66 23.812 29.266 1 28.31 62 PHE B O 1
ATOM 1926 N N . SER B 1 63 ? 0.416 23.625 31.234 1 28.12 63 SER B N 1
ATOM 1927 C CA . SER B 1 63 ? 0.453 25.047 31.609 1 28.12 63 SER B CA 1
ATOM 1928 C C . SER B 1 63 ? 1.864 25.609 31.484 1 28.12 63 SER B C 1
ATOM 1930 O O . SER B 1 63 ? 2.822 25.016 31.969 1 28.12 63 SER B O 1
ATOM 1932 N N . SER B 1 64 ? 2.008 26.406 30.547 1 29.84 64 SER B N 1
ATOM 1933 C CA . SER B 1 64 ? 3.051 27.406 30.328 1 29.84 64 SER B CA 1
ATOM 1934 C C . SER B 1 64 ? 3.379 28.172 31.609 1 29.84 64 SER B C 1
ATOM 1936 O O . SER B 1 64 ? 3.779 29.328 31.547 1 29.84 64 SER B O 1
ATOM 1938 N N . THR B 1 65 ? 2.994 27.641 32.75 1 28.88 65 THR B N 1
ATOM 1939 C CA . THR B 1 65 ? 3.521 28.609 33.719 1 28.88 65 THR B CA 1
ATOM 1940 C C . THR B 1 65 ? 5.047 28.625 33.656 1 28.88 65 THR B C 1
ATOM 1942 O O . THR B 1 65 ? 5.703 27.797 34.312 1 28.88 65 THR B O 1
ATOM 1945 N N . THR B 1 66 ? 5.797 28.625 32.5 1 27.83 66 THR B N 1
ATOM 1946 C CA . THR B 1 66 ? 7.102 29.219 32.75 1 27.83 66 THR B CA 1
ATOM 1947 C C . THR B 1 66 ? 6.969 30.469 33.625 1 27.83 66 THR B C 1
ATOM 1949 O O . THR B 1 66 ? 6.086 31.297 33.406 1 27.83 66 THR B O 1
ATOM 1952 N N . ASP B 1 67 ? 7.008 30.5 34.906 1 33.22 67 ASP B N 1
ATOM 1953 C CA . ASP B 1 67 ? 7.945 31.547 35.312 1 33.22 67 ASP B CA 1
ATOM 1954 C C . ASP B 1 67 ? 8.945 31.828 34.188 1 33.22 67 ASP B C 1
ATOM 1956 O O . ASP B 1 67 ? 9.117 31.016 33.281 1 33.22 67 ASP B O 1
ATOM 1960 N N . HIS B 1 68 ? 9.703 33.031 33.969 1 33.72 68 HIS B N 1
ATOM 1961 C CA . HIS B 1 68 ? 10.484 33.594 32.875 1 33.72 68 HIS B CA 1
ATOM 1962 C C . HIS B 1 68 ? 11.367 32.5 32.25 1 33.72 68 HIS B C 1
ATOM 1964 O O . HIS B 1 68 ? 12.062 32.75 31.25 1 33.72 68 HIS B O 1
ATOM 1970 N N . ASP B 1 69 ? 11.938 31.578 33.031 1 37.12 69 ASP B N 1
ATOM 1971 C CA . ASP B 1 69 ? 12.961 30.828 32.312 1 37.12 69 ASP B CA 1
ATOM 1972 C C . ASP B 1 69 ? 12.336 29.953 31.219 1 37.12 69 ASP B C 1
ATOM 1974 O O . ASP B 1 69 ? 11.383 29.219 31.469 1 37.12 69 ASP B O 1
ATOM 1978 N N . ASP B 1 70 ? 12.188 30.219 29.844 1 35.56 70 ASP B N 1
ATOM 1979 C CA . ASP B 1 70 ? 11.797 29.797 28.5 1 35.56 70 ASP B CA 1
ATOM 1980 C C . ASP B 1 70 ? 11.906 28.281 28.344 1 35.56 70 ASP B C 1
ATOM 1982 O O . ASP B 1 70 ? 12.281 27.797 27.266 1 35.56 70 ASP B O 1
ATOM 1986 N N . HIS B 1 71 ? 12.086 27.516 29.266 1 38.25 71 HIS B N 1
ATOM 1987 C CA . HIS B 1 71 ? 12.234 26.141 28.828 1 38.25 71 HIS B CA 1
ATOM 1988 C C . HIS B 1 71 ? 11 25.672 28.062 1 38.25 71 HIS B C 1
ATOM 1990 O O . HIS B 1 71 ? 9.961 25.391 28.656 1 38.25 71 HIS B O 1
ATOM 1996 N N . ASP B 1 72 ? 10.484 26.297 26.906 1 38.22 72 ASP B N 1
ATOM 1997 C CA . ASP B 1 72 ? 9.641 26 25.75 1 38.22 72 ASP B CA 1
ATOM 1998 C C . ASP B 1 72 ? 9.562 24.484 25.516 1 38.22 72 ASP B C 1
ATOM 2000 O O . ASP B 1 72 ? 10.531 23.875 25.047 1 38.22 72 ASP B O 1
ATOM 2004 N N . HIS B 1 73 ? 9.242 23.672 26.359 1 40.56 73 HIS B N 1
ATOM 2005 C CA . HIS B 1 73 ? 8.906 22.344 25.875 1 40.56 73 HIS B CA 1
ATOM 2006 C C . HIS B 1 73 ? 8.273 22.406 24.484 1 40.56 73 HIS B C 1
ATOM 2008 O O . HIS B 1 73 ? 7.176 22.938 24.328 1 40.56 73 HIS B O 1
ATOM 2014 N N . ASP B 1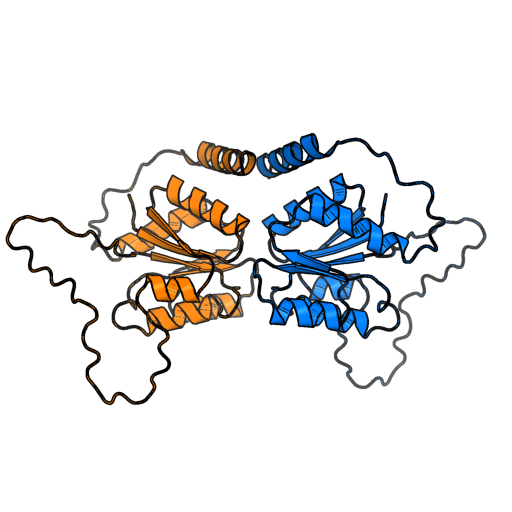 74 ? 8.875 22.734 23.359 1 43.84 74 ASP B N 1
ATOM 2015 C CA . ASP B 1 74 ? 8.703 22.906 21.922 1 43.84 74 ASP B CA 1
ATOM 2016 C C . ASP B 1 74 ? 7.746 21.859 21.359 1 43.84 74 ASP B C 1
ATOM 2018 O O . ASP B 1 74 ? 8.164 20.734 21.031 1 43.84 74 ASP B O 1
ATOM 2022 N N . ILE B 1 75 ? 6.582 21.516 21.906 1 50.59 75 ILE B N 1
ATOM 2023 C CA . ILE B 1 75 ? 5.613 20.688 21.203 1 50.59 75 ILE B CA 1
ATOM 2024 C C . ILE B 1 75 ? 5.645 21.016 19.703 1 50.59 75 ILE B C 1
ATOM 2026 O O . ILE B 1 75 ? 5.469 22.172 19.312 1 50.59 75 ILE B O 1
ATOM 2030 N N . MET B 1 76 ? 6.305 20.219 18.969 1 60.5 76 MET B N 1
ATOM 2031 C CA . MET B 1 76 ? 6.43 20.453 17.531 1 60.5 76 MET B CA 1
ATOM 2032 C C . MET B 1 76 ? 5.062 20.641 16.891 1 60.5 76 MET B C 1
ATOM 2034 O O . MET B 1 76 ? 4.168 19.812 17.062 1 60.5 76 MET B O 1
ATOM 2038 N N . GLU B 1 77 ? 4.609 21.859 16.672 1 82.56 77 GLU B N 1
ATOM 2039 C CA . GLU B 1 77 ? 3.369 22.203 15.984 1 82.56 77 GLU B CA 1
ATOM 2040 C C . GLU B 1 77 ? 3.375 21.688 14.547 1 82.56 77 GLU B C 1
ATOM 2042 O O . GLU B 1 77 ? 4.25 22.047 13.758 1 82.56 77 GLU B O 1
ATOM 2047 N N . VAL B 1 78 ? 2.551 20.719 14.266 1 91.5 78 VAL B N 1
ATOM 2048 C CA . VAL B 1 78 ? 2.383 20.203 12.906 1 91.5 78 VAL B CA 1
ATOM 2049 C C . VAL B 1 78 ? 1.76 21.281 12.023 1 91.5 78 VAL B C 1
ATOM 2051 O O . VAL B 1 78 ? 0.743 21.891 12.383 1 91.5 78 VAL B O 1
ATOM 2054 N N . ASN B 1 79 ? 2.457 21.531 10.953 1 92.31 79 ASN B N 1
ATOM 2055 C CA . ASN B 1 79 ? 1.951 22.562 10.07 1 92.31 79 ASN B CA 1
ATOM 2056 C C . ASN B 1 79 ? 1.4 21.984 8.773 1 92.31 79 ASN B C 1
ATOM 2058 O O . ASN B 1 79 ? 0.765 22.688 7.984 1 92.31 79 ASN B O 1
ATOM 2062 N N . LEU B 1 80 ? 1.557 20.781 8.555 1 96.38 80 LEU B N 1
ATOM 2063 C CA . LEU B 1 80 ? 1.053 20.109 7.363 1 96.38 80 LEU B CA 1
ATOM 2064 C C . LEU B 1 80 ? 0.945 18.609 7.602 1 96.38 80 LEU B C 1
ATOM 2066 O O . LEU B 1 80 ? 1.821 18 8.227 1 96.38 80 LEU B O 1
ATOM 2070 N N . ILE B 1 81 ? -0.108 18.047 7.156 1 97.75 81 ILE B N 1
ATOM 2071 C CA . ILE B 1 81 ? -0.317 16.609 7.234 1 97.75 81 ILE B CA 1
ATOM 2072 C C . ILE B 1 81 ? -0.269 16 5.832 1 97.75 81 ILE B C 1
ATOM 2074 O O . ILE B 1 81 ? -0.9 16.516 4.906 1 97.75 81 ILE B O 1
ATOM 2078 N N . ILE B 1 82 ? 0.484 14.969 5.609 1 98.44 82 ILE B N 1
ATOM 2079 C CA . ILE B 1 82 ? 0.502 14.156 4.398 1 98.44 82 ILE B CA 1
ATOM 2080 C C . ILE B 1 82 ? 0.12 12.719 4.73 1 98.44 82 ILE B C 1
ATOM 2082 O O . ILE B 1 82 ? 0.662 12.125 5.668 1 98.44 82 ILE B O 1
ATOM 2086 N N . THR B 1 83 ? -0.816 12.125 3.965 1 98.38 83 THR B N 1
ATOM 2087 C CA . THR B 1 83 ? -1.293 10.789 4.316 1 98.38 83 THR B CA 1
ATOM 2088 C C . THR B 1 83 ? -1.527 9.953 3.061 1 98.38 83 THR B C 1
ATOM 2090 O O . THR B 1 83 ? -1.95 10.477 2.027 1 98.38 83 THR B O 1
ATOM 2093 N N . ASP B 1 84 ? -1.254 8.719 3.182 1 96.62 84 ASP B N 1
ATOM 2094 C CA . ASP B 1 84 ? -1.726 7.766 2.186 1 96.62 84 ASP B CA 1
ATOM 2095 C C . ASP B 1 84 ? -3.25 7.688 2.178 1 96.62 84 ASP B C 1
ATOM 2097 O O . ASP B 1 84 ? -3.885 7.73 3.234 1 96.62 84 ASP B O 1
ATOM 2101 N N . TYR B 1 85 ? -3.801 7.492 1.032 1 96.5 85 TYR B N 1
ATOM 2102 C CA . TYR B 1 85 ? -5.242 7.293 0.957 1 96.5 85 TYR B CA 1
ATOM 2103 C C . TYR B 1 85 ? -5.641 5.945 1.549 1 96.5 85 TYR B C 1
ATOM 2105 O O . TYR B 1 85 ? -6.594 5.855 2.324 1 96.5 85 TYR B O 1
ATOM 2113 N N . PHE B 1 86 ? -4.84 4.887 1.084 1 91.88 86 PHE B N 1
ATOM 2114 C CA . PHE B 1 86 ? -5.18 3.533 1.511 1 91.88 86 PHE B CA 1
ATOM 2115 C C . PHE B 1 86 ? -4.312 3.104 2.688 1 91.88 86 PHE B C 1
ATOM 2117 O O . PHE B 1 86 ? -3.102 2.928 2.543 1 91.88 86 PHE B O 1
ATOM 2124 N N . MET B 1 87 ? -4.945 3.002 3.826 1 92.12 87 MET B N 1
ATOM 2125 C CA . MET B 1 87 ? -4.336 2.5 5.055 1 92.12 87 MET B CA 1
ATOM 2126 C C . MET B 1 87 ? -5.277 1.541 5.777 1 92.12 87 MET B C 1
ATOM 2128 O O . MET B 1 87 ? -6.496 1.658 5.66 1 92.12 87 MET B O 1
ATOM 2132 N N . PRO B 1 88 ? -4.621 0.623 6.445 1 88.5 88 PRO B N 1
ATOM 2133 C CA . PRO B 1 88 ? -5.469 -0.284 7.223 1 88.5 88 PRO B CA 1
ATOM 2134 C C . PRO B 1 88 ? -6.273 0.441 8.297 1 88.5 88 PRO B C 1
ATOM 2136 O O . PRO B 1 88 ? -5.762 1.352 8.953 1 88.5 88 PRO B O 1
ATOM 2139 N N . GLY B 1 89 ? -7.512 0.001 8.367 1 87.75 89 GLY B N 1
ATOM 2140 C CA . GLY B 1 89 ? -8.359 0.545 9.414 1 87.75 89 GLY B CA 1
ATOM 2141 C C . GLY B 1 89 ? -9.094 1.803 9 1 87.75 89 GLY B C 1
ATOM 2142 O O . GLY B 1 89 ? -10.328 1.863 9.078 1 87.75 89 GLY B O 1
ATOM 2143 N N . MET B 1 90 ? -8.383 2.775 8.516 1 92.31 90 MET B N 1
ATOM 2144 C CA . MET B 1 90 ? -8.992 4.02 8.055 1 92.31 90 MET B CA 1
ATOM 2145 C C . MET B 1 90 ? -8.297 4.535 6.797 1 92.31 90 MET B C 1
ATOM 2147 O O . MET B 1 90 ? -7.086 4.379 6.648 1 92.31 90 MET B O 1
ATOM 2151 N N . THR B 1 91 ? -9.086 5.184 5.949 1 94.44 91 THR B N 1
ATOM 2152 C CA . THR B 1 91 ? -8.5 5.738 4.734 1 94.44 91 THR B CA 1
ATOM 2153 C C . THR B 1 91 ? -7.906 7.117 5 1 94.44 91 THR B C 1
ATOM 2155 O O . THR B 1 91 ? -8.195 7.734 6.027 1 94.44 91 THR B O 1
ATOM 2158 N N . GLY B 1 92 ? -7.137 7.586 4.117 1 97.75 92 GLY B N 1
ATOM 2159 C CA . GLY B 1 92 ? -6.672 8.961 4.18 1 97.75 92 GLY B CA 1
ATOM 2160 C C . GLY B 1 92 ? -7.805 9.977 4.129 1 97.75 92 GLY B C 1
ATOM 2161 O O . GLY B 1 92 ? -7.688 11.07 4.68 1 97.75 92 GLY B O 1
ATOM 2162 N N . TYR B 1 93 ? -8.867 9.594 3.49 1 98.44 93 TYR B N 1
ATOM 2163 C CA . TYR B 1 93 ? -10.055 10.445 3.441 1 98.44 93 TYR B CA 1
ATOM 2164 C C . TYR B 1 93 ? -10.711 10.547 4.812 1 98.44 93 TYR B C 1
ATOM 2166 O O . TYR B 1 93 ? -11.133 11.633 5.227 1 98.44 93 TYR B O 1
ATOM 2174 N N . ASP B 1 94 ? -10.805 9.414 5.496 1 97.94 94 ASP B N 1
ATOM 2175 C CA . ASP B 1 94 ? -11.328 9.422 6.859 1 97.94 94 ASP B CA 1
ATOM 2176 C C . ASP B 1 94 ? -10.492 10.328 7.762 1 97.94 94 ASP B C 1
ATOM 2178 O O . ASP B 1 94 ? -11.031 11.086 8.562 1 97.94 94 ASP B O 1
ATOM 2182 N N . LEU B 1 95 ? -9.188 10.211 7.633 1 97.94 95 LEU B N 1
ATOM 2183 C CA . LEU B 1 95 ? -8.273 11.055 8.398 1 97.94 95 LEU B CA 1
ATOM 2184 C C . LEU B 1 95 ? -8.492 12.531 8.078 1 97.94 95 LEU B C 1
ATOM 2186 O O . LEU B 1 95 ? -8.57 13.367 8.984 1 97.94 95 LEU B O 1
ATOM 2190 N N . LEU B 1 96 ? -8.609 12.844 6.781 1 98.62 96 LEU B N 1
ATOM 2191 C CA . LEU B 1 96 ? -8.914 14.195 6.324 1 98.62 96 LEU B CA 1
ATOM 2192 C C . LEU B 1 96 ? -10.156 14.734 7.027 1 98.62 96 LEU B C 1
ATOM 2194 O O . LEU B 1 96 ? -10.125 15.828 7.602 1 98.62 96 LEU B O 1
ATOM 2198 N N . LYS B 1 97 ? -11.156 13.961 7.055 1 98.56 97 LYS B N 1
ATOM 2199 C CA . LYS B 1 97 ? -12.422 14.391 7.641 1 98.56 97 LYS B CA 1
ATOM 2200 C C . LYS B 1 97 ? -12.273 14.672 9.133 1 98.56 97 LYS B C 1
ATOM 2202 O O . LYS B 1 97 ? -12.758 15.688 9.633 1 98.56 97 LYS B O 1
ATOM 2207 N N . LYS B 1 98 ? -11.617 13.789 9.805 1 97.5 98 LYS B N 1
ATOM 2208 C CA . LYS B 1 98 ? -11.43 13.945 11.242 1 97.5 98 LYS B CA 1
ATOM 2209 C C . LYS B 1 98 ? -10.633 15.211 11.547 1 97.5 98 LYS B C 1
ATOM 2211 O O . LYS B 1 98 ? -10.945 15.938 12.492 1 97.5 98 LYS B O 1
ATOM 2216 N N . VAL B 1 99 ? -9.656 15.516 10.773 1 97.12 99 VAL B N 1
ATOM 2217 C CA . VAL B 1 99 ? -8.828 16.703 10.961 1 97.12 99 VAL B CA 1
ATOM 2218 C C . VAL B 1 99 ? -9.656 17.953 10.703 1 97.12 99 VAL B C 1
ATOM 2220 O O . VAL B 1 99 ? -9.648 18.891 11.508 1 97.12 99 VAL B O 1
ATOM 2223 N N . LYS B 1 100 ? -10.438 17.922 9.578 1 97.75 100 LYS B N 1
ATOM 2224 C CA . LYS B 1 100 ? -11.188 19.109 9.18 1 97.75 100 LYS B CA 1
ATOM 2225 C C . LYS B 1 100 ? -12.367 19.359 10.109 1 97.75 100 LYS B C 1
ATOM 2227 O O . LYS B 1 100 ? -12.836 20.484 10.25 1 97.75 100 LYS B O 1
ATOM 2232 N N . GLU B 1 101 ? -12.758 18.328 10.781 1 96.94 101 GLU B N 1
ATOM 2233 C CA . GLU B 1 101 ? -13.883 18.453 11.703 1 96.94 101 GLU B CA 1
ATOM 2234 C C . GLU B 1 101 ? -13.422 18.906 13.086 1 96.94 101 GLU B C 1
ATOM 2236 O O . GLU B 1 101 ? -14.234 19.297 13.922 1 96.94 101 GLU B O 1
ATOM 2241 N N . SER B 1 102 ? -12.172 18.797 13.328 1 94.38 102 SER B N 1
ATOM 2242 C CA . SER B 1 102 ? -11.617 19.219 14.609 1 94.38 102 SER B CA 1
ATOM 2243 C C . SER B 1 102 ? -11.414 20.719 14.664 1 94.38 102 SER B C 1
ATOM 2245 O O . SER B 1 102 ? -10.766 21.297 13.789 1 94.38 102 SER B O 1
ATOM 2247 N N . LYS B 1 103 ? -11.828 21.359 15.68 1 93.06 103 LYS B N 1
ATOM 2248 C CA . LYS B 1 103 ? -11.719 22.812 15.828 1 93.06 103 LYS B CA 1
ATOM 2249 C C . LYS B 1 103 ? -10.258 23.25 15.906 1 93.06 103 LYS B C 1
ATOM 2251 O O . LYS B 1 103 ? -9.875 24.266 15.328 1 93.06 103 LYS B O 1
ATOM 2256 N N . SER B 1 104 ? -9.5 22.422 16.562 1 91.25 104 SER B N 1
ATOM 2257 C CA . SER B 1 104 ? -8.117 22.812 16.828 1 91.25 104 SER B CA 1
ATOM 2258 C C . SER B 1 104 ? -7.215 22.5 15.641 1 91.25 104 SER B C 1
ATOM 2260 O O . SER B 1 104 ? -6.133 23.078 15.516 1 91.25 104 SER B O 1
ATOM 2262 N N . LEU B 1 105 ? -7.68 21.625 14.664 1 94.31 105 LEU B N 1
ATOM 2263 C CA . LEU B 1 105 ? -6.75 21.141 13.648 1 94.31 105 LEU B CA 1
ATOM 2264 C C . LEU B 1 105 ? -7.238 21.5 12.25 1 94.31 105 LEU B C 1
ATOM 2266 O O . LEU B 1 105 ? -6.516 21.312 11.266 1 94.31 105 LEU B O 1
ATOM 2270 N N . ARG B 1 106 ? -8.438 22.094 12.109 1 95.94 106 ARG B N 1
ATOM 2271 C CA . ARG B 1 106 ? -9.133 22.219 10.828 1 95.94 106 ARG B CA 1
ATOM 2272 C C . ARG B 1 106 ? -8.32 23.062 9.852 1 95.94 106 ARG B C 1
ATOM 2274 O O . ARG B 1 106 ? -8.453 22.922 8.641 1 95.94 106 ARG B O 1
ATOM 2281 N N . ASP B 1 107 ? -7.402 23.875 10.383 1 94.62 107 ASP B N 1
ATOM 2282 C CA . ASP B 1 107 ? -6.672 24.797 9.516 1 94.62 107 ASP B CA 1
ATOM 2283 C 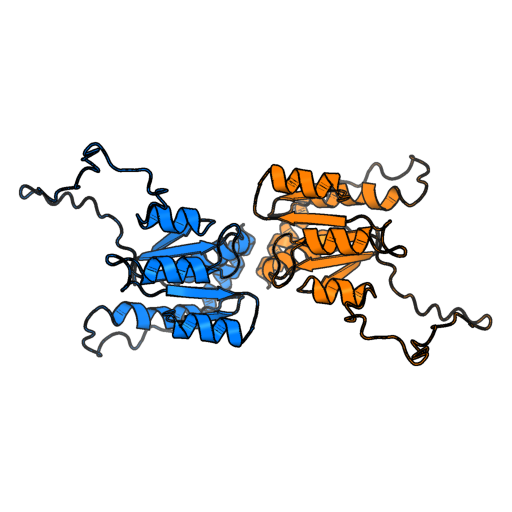C . ASP B 1 107 ? -5.367 24.156 9.031 1 94.62 107 ASP B C 1
ATOM 2285 O O . ASP B 1 107 ? -4.691 24.719 8.164 1 94.62 107 ASP B O 1
ATOM 2289 N N . ILE B 1 108 ? -4.98 23.062 9.586 1 95 108 ILE B N 1
ATOM 2290 C CA . ILE B 1 108 ? -3.77 22.391 9.117 1 95 108 ILE B CA 1
ATOM 2291 C C . ILE B 1 108 ? -4 21.828 7.715 1 95 108 ILE B C 1
ATOM 2293 O O . ILE B 1 108 ? -4.949 21.078 7.488 1 95 108 ILE B O 1
ATOM 2297 N N . PRO B 1 109 ? -3.191 22.25 6.73 1 97.62 109 PRO B N 1
ATOM 2298 C CA . PRO B 1 109 ? -3.312 21.672 5.391 1 97.62 109 PRO B CA 1
ATOM 2299 C C . PRO B 1 109 ? -3.086 20.156 5.379 1 97.62 109 PRO B C 1
ATOM 2301 O O . PRO B 1 109 ? -2.227 19.656 6.109 1 97.62 109 PRO B O 1
ATOM 2304 N N . VAL B 1 110 ? -3.955 19.484 4.613 1 98.44 110 VAL B N 1
ATOM 2305 C CA . VAL B 1 110 ? -3.84 18.047 4.453 1 98.44 110 VAL B CA 1
ATOM 2306 C C . VAL B 1 110 ? -3.598 17.703 2.982 1 98.44 110 VAL B C 1
ATOM 2308 O O . VAL B 1 110 ? -4.273 18.234 2.098 1 98.44 110 VAL B O 1
ATOM 2311 N N . VAL B 1 111 ? -2.611 16.891 2.732 1 98.62 111 VAL B N 1
ATOM 2312 C CA . VAL B 1 111 ? -2.285 16.375 1.409 1 98.62 111 VAL B CA 1
ATOM 2313 C C . VAL B 1 111 ? -2.455 14.852 1.396 1 98.62 111 VAL B C 1
ATOM 2315 O O . VAL B 1 111 ? -2.02 14.164 2.322 1 98.62 111 VAL B O 1
ATOM 2318 N N . ILE B 1 112 ? -3.08 14.375 0.392 1 98.69 112 ILE B N 1
ATOM 2319 C CA . ILE B 1 112 ? -3.332 12.938 0.282 1 98.69 112 ILE B CA 1
ATOM 2320 C C . ILE B 1 112 ? -2.473 12.352 -0.833 1 98.69 112 ILE B C 1
ATOM 2322 O O . ILE B 1 112 ? -2.307 12.961 -1.889 1 98.69 112 ILE B O 1
ATOM 2326 N N . MET B 1 113 ? -1.94 11.164 -0.624 1 97.56 113 MET B N 1
ATOM 2327 C CA . MET B 1 113 ? -1.185 10.414 -1.626 1 97.56 113 MET B CA 1
ATOM 2328 C C . MET B 1 113 ? -1.89 9.109 -1.979 1 97.56 113 MET B C 1
ATOM 2330 O O . MET B 1 113 ? -2.529 8.492 -1.125 1 97.56 113 MET B O 1
ATOM 2334 N N . SER B 1 114 ? -1.721 8.688 -3.209 1 95.06 114 SER B N 1
ATOM 2335 C CA . SER B 1 114 ? -2.352 7.438 -3.625 1 95.06 114 SER B CA 1
ATOM 2336 C C . SER B 1 114 ? -1.66 6.852 -4.852 1 95.06 114 SER B C 1
ATOM 2338 O O . SER B 1 114 ? -1.126 7.59 -5.684 1 95.06 114 SER B O 1
ATOM 2340 N N . SER B 1 115 ? -1.729 5.512 -4.941 1 91 115 SER B N 1
ATOM 2341 C CA . SER B 1 115 ? -1.285 4.832 -6.152 1 91 115 SER B CA 1
ATOM 2342 C C . SER B 1 115 ? -2.371 4.848 -7.223 1 91 115 SER B C 1
ATOM 2344 O O . SER B 1 115 ? -2.1 4.578 -8.398 1 91 115 SER B O 1
ATOM 2346 N N . GLU B 1 116 ? -3.562 5.098 -6.844 1 89.19 116 GLU B N 1
ATOM 2347 C CA . GLU B 1 116 ? -4.699 5.027 -7.758 1 89.19 116 GLU B CA 1
ATOM 2348 C C . GLU B 1 116 ? -5.09 6.418 -8.258 1 89.19 116 GLU B C 1
ATOM 2350 O O . GLU B 1 116 ? -5.148 7.371 -7.477 1 89.19 116 GLU B O 1
ATOM 2355 N N . ASN B 1 117 ? -5.285 6.445 -9.516 1 92.62 117 ASN B N 1
ATOM 2356 C CA . ASN B 1 117 ? -5.773 7.656 -10.164 1 92.62 117 ASN B CA 1
ATOM 2357 C C . ASN B 1 117 ? -7.27 7.578 -10.453 1 92.62 117 ASN B C 1
ATOM 2359 O O . ASN B 1 117 ? -7.68 7.355 -11.594 1 92.62 117 ASN B O 1
ATOM 2363 N N . GLU B 1 118 ? -8.062 7.68 -9.484 1 93.62 118 GLU B N 1
ATOM 2364 C CA . GLU B 1 118 ? -9.516 7.66 -9.602 1 93.62 118 GLU B CA 1
ATOM 2365 C C . GLU B 1 118 ? -10.102 9.062 -9.461 1 93.62 118 GLU B C 1
ATOM 2367 O O . GLU B 1 118 ? -10.148 9.609 -8.359 1 93.62 118 GLU B O 1
ATOM 2372 N N . PRO B 1 119 ? -10.625 9.648 -10.461 1 97 119 PRO B N 1
ATOM 2373 C CA . PRO B 1 119 ? -11.062 11.047 -10.461 1 97 119 PRO B CA 1
ATOM 2374 C C . PRO B 1 119 ? -12.094 11.344 -9.383 1 97 119 PRO B C 1
ATOM 2376 O O . PRO B 1 119 ? -12.016 12.383 -8.711 1 97 119 PRO B O 1
ATOM 2379 N N . SER B 1 120 ? -13.078 10.438 -9.227 1 97.19 120 SER B N 1
ATOM 2380 C CA . SER B 1 120 ? -14.109 10.68 -8.219 1 97.19 120 SER B CA 1
ATOM 2381 C C . SER B 1 120 ? -13.508 10.789 -6.824 1 97.19 120 SER B C 1
ATOM 2383 O O . SER B 1 120 ? -13.914 11.633 -6.027 1 97.19 120 SER B O 1
ATOM 2385 N N . ARG B 1 121 ? -12.578 9.961 -6.602 1 96.31 121 ARG B N 1
ATOM 2386 C CA . ARG B 1 121 ? -11.898 9.969 -5.312 1 96.31 121 ARG B CA 1
ATOM 2387 C C . ARG B 1 121 ? -11.078 11.234 -5.133 1 96.31 121 ARG B C 1
ATOM 2389 O O . ARG B 1 121 ? -11.117 11.867 -4.07 1 96.31 121 ARG B O 1
ATOM 2396 N N . ILE B 1 122 ? -10.367 11.594 -6.129 1 98 122 ILE B N 1
ATOM 2397 C CA . ILE B 1 122 ? -9.555 12.805 -6.117 1 98 122 ILE B CA 1
ATOM 2398 C C . ILE B 1 122 ? -10.438 14.023 -5.852 1 98 122 ILE B C 1
ATOM 2400 O O . ILE B 1 122 ? -10.172 14.812 -4.945 1 98 122 ILE B O 1
ATOM 2404 N N . ASN B 1 123 ? -11.477 14.109 -6.566 1 98.38 123 ASN B N 1
ATOM 2405 C CA . ASN B 1 123 ? -12.383 15.25 -6.449 1 98.38 123 ASN B CA 1
ATOM 2406 C C . ASN B 1 123 ? -13.016 15.32 -5.062 1 98.38 123 ASN B C 1
ATOM 2408 O O . ASN B 1 123 ? -13.117 16.406 -4.48 1 98.38 123 ASN B O 1
ATOM 2412 N N . ARG B 1 124 ? -13.414 14.195 -4.574 1 98.31 124 ARG B N 1
ATOM 2413 C CA . ARG B 1 124 ? -14.023 14.156 -3.248 1 98.31 124 ARG B CA 1
ATOM 2414 C C . ARG B 1 124 ? -13.055 14.68 -2.188 1 98.31 124 ARG B C 1
ATOM 2416 O O . ARG B 1 124 ? -13.438 15.469 -1.323 1 98.31 124 ARG B O 1
ATOM 2423 N N . CYS B 1 125 ? -11.82 14.25 -2.27 1 98.69 125 CYS B N 1
ATOM 2424 C CA . CYS B 1 125 ? -10.805 14.656 -1.301 1 98.69 125 CYS B CA 1
ATOM 2425 C C . CYS B 1 125 ? -10.555 16.156 -1.371 1 98.69 125 CYS B C 1
ATOM 2427 O O . CYS B 1 125 ? -10.5 16.828 -0.34 1 98.69 125 CYS B O 1
ATOM 2429 N N . LEU B 1 126 ? -10.445 16.719 -2.561 1 98.62 126 LEU B N 1
ATOM 2430 C CA . LEU B 1 126 ? -10.18 18.141 -2.748 1 98.62 126 LEU B CA 1
ATOM 2431 C C . LEU B 1 126 ? -11.383 18.984 -2.318 1 98.62 126 LEU B C 1
ATOM 2433 O O . LEU B 1 126 ? -11.227 20 -1.646 1 98.62 126 LEU B O 1
ATOM 2437 N N . GLU B 1 127 ? -12.547 18.516 -2.615 1 98.56 127 GLU B N 1
ATOM 2438 C CA . GLU B 1 127 ? -13.773 19.219 -2.254 1 98.56 127 GLU B CA 1
ATOM 2439 C C . GLU B 1 127 ? -13.961 19.266 -0.74 1 98.56 127 GLU B C 1
ATOM 2441 O O . GLU B 1 127 ? -14.492 20.234 -0.203 1 98.56 127 GLU B O 1
ATOM 2446 N N . ASP B 1 128 ? -13.461 18.25 -0.115 1 98.5 128 ASP B N 1
ATOM 2447 C CA . ASP B 1 128 ? -13.711 18.156 1.319 1 98.5 128 ASP B CA 1
ATOM 2448 C C . ASP B 1 128 ? -12.539 18.703 2.121 1 98.5 128 ASP B C 1
ATOM 2450 O O . ASP B 1 128 ? -12.461 18.516 3.336 1 98.5 128 ASP B O 1
ATOM 2454 N N . GLY B 1 129 ? -11.547 19.297 1.386 1 98.25 129 GLY B N 1
ATOM 2455 C CA . GLY B 1 129 ? -10.648 20.156 2.148 1 98.25 129 GLY B CA 1
ATOM 2456 C C . GLY B 1 129 ? -9.18 19.797 1.955 1 98.25 129 GLY B C 1
ATOM 2457 O O . GLY B 1 129 ? -8.297 20.469 2.484 1 98.25 129 GLY B O 1
ATOM 2458 N N . ALA B 1 130 ? -8.922 18.734 1.235 1 98.69 130 ALA B N 1
ATOM 2459 C CA . ALA B 1 130 ? -7.516 18.469 0.935 1 98.69 130 ALA B CA 1
ATOM 2460 C C . ALA B 1 130 ? -6.914 19.578 0.074 1 98.69 130 ALA B C 1
ATOM 2462 O O . ALA B 1 130 ? -7.562 20.062 -0.853 1 98.69 130 ALA B O 1
ATOM 2463 N N . GLU B 1 131 ? -5.695 19.906 0.381 1 98.12 131 GLU B N 1
ATOM 2464 C CA . GLU B 1 131 ? -5.012 20.938 -0.394 1 98.12 131 GLU B CA 1
ATOM 2465 C C . GLU B 1 131 ? -4.461 20.375 -1.701 1 98.12 131 GLU B C 1
ATOM 2467 O O . GLU B 1 131 ? -4.418 21.078 -2.715 1 98.12 131 GLU B O 1
ATOM 2472 N N . GLU B 1 132 ? -3.961 19.125 -1.636 1 97.75 132 GLU B N 1
ATOM 2473 C CA . GLU B 1 132 ? -3.379 18.422 -2.781 1 97.75 132 GLU B CA 1
ATOM 2474 C C . GLU B 1 132 ? -3.689 16.938 -2.734 1 97.75 132 GLU B C 1
ATOM 2476 O O . GLU B 1 132 ? -4.008 16.391 -1.674 1 97.75 132 GLU B O 1
ATOM 2481 N N . PHE B 1 133 ? -3.682 16.406 -3.879 1 98.31 133 PHE B N 1
ATOM 2482 C CA . PHE B 1 133 ? -3.754 14.969 -4.094 1 98.31 133 PHE B CA 1
ATOM 2483 C C . PHE B 1 133 ? -2.613 14.5 -4.988 1 98.31 133 PHE B C 1
ATOM 2485 O O . PHE B 1 133 ? -2.586 14.812 -6.184 1 98.31 133 PHE B O 1
ATOM 2492 N N . PHE B 1 134 ? -1.648 13.758 -4.406 1 97.69 134 PHE B N 1
ATOM 2493 C CA . PHE B 1 134 ? -0.472 13.312 -5.141 1 97.69 134 PHE B CA 1
ATOM 2494 C C . PHE B 1 134 ? -0.629 11.859 -5.586 1 97.69 134 PHE B C 1
ATOM 2496 O O . PHE B 1 134 ? -1.008 11 -4.789 1 97.69 134 PHE B O 1
ATOM 2503 N N . LEU B 1 135 ? -0.312 11.664 -6.805 1 96.44 135 LEU B N 1
ATOM 2504 C CA . LEU B 1 135 ? -0.198 10.289 -7.281 1 96.44 135 LEU B CA 1
ATOM 2505 C C . LEU B 1 135 ? 1.199 9.734 -7.02 1 96.44 135 LEU B C 1
ATOM 2507 O O . LEU B 1 135 ? 2.195 10.43 -7.234 1 96.44 135 LEU B O 1
ATOM 2511 N N . LYS B 1 136 ? 1.294 8.531 -6.516 1 94.38 136 LYS B N 1
ATOM 2512 C CA . LYS B 1 136 ? 2.564 7.848 -6.289 1 94.38 136 LYS B CA 1
ATOM 2513 C C . LYS B 1 136 ? 3.098 7.234 -7.582 1 94.38 136 LYS B C 1
ATOM 2515 O O . LYS B 1 136 ? 2.322 6.797 -8.43 1 94.38 136 LYS B O 1
ATOM 2520 N N . PRO B 1 137 ? 4.352 7.172 -7.746 1 93.88 137 PRO B N 1
ATOM 2521 C CA . PRO B 1 137 ? 5.367 7.598 -6.785 1 93.88 137 PRO B CA 1
ATOM 2522 C C . PRO B 1 137 ? 5.488 9.117 -6.688 1 93.88 137 PRO B C 1
ATOM 2524 O O . PRO B 1 137 ? 5.512 9.805 -7.711 1 93.88 137 PRO B O 1
ATOM 2527 N N . VAL B 1 138 ? 5.641 9.594 -5.527 1 95.75 138 VAL B N 1
ATOM 2528 C CA . VAL B 1 138 ? 5.762 11.023 -5.27 1 95.75 138 VAL B CA 1
ATOM 2529 C C . VAL B 1 138 ? 7.117 11.531 -5.77 1 95.75 138 VAL B C 1
ATOM 2531 O O . VAL B 1 138 ? 8.141 10.875 -5.57 1 95.75 138 VAL B O 1
ATOM 2534 N N . GLN B 1 139 ? 7.016 12.672 -6.359 1 94.31 139 GLN B N 1
ATOM 2535 C CA . GLN B 1 139 ? 8.227 13.258 -6.934 1 94.31 139 GLN B CA 1
ATOM 2536 C C . GLN B 1 139 ? 8.609 14.547 -6.211 1 94.31 139 GLN B C 1
ATOM 2538 O O . GLN B 1 139 ? 7.789 15.133 -5.496 1 94.31 139 GLN B O 1
ATOM 2543 N N . LEU B 1 140 ? 9.867 14.93 -6.441 1 94.31 140 LEU B N 1
ATOM 2544 C CA . LEU B 1 140 ? 10.359 16.172 -5.852 1 94.31 140 LEU B CA 1
ATOM 2545 C C . LEU B 1 140 ? 9.5 17.344 -6.27 1 94.31 140 LEU B C 1
ATOM 2547 O O . LEU B 1 140 ? 9.25 18.25 -5.469 1 94.31 140 LEU B O 1
ATOM 2551 N N . SER B 1 141 ? 9.086 17.312 -7.527 1 95.5 141 SER B N 1
ATOM 2552 C CA . SER B 1 141 ? 8.234 18.391 -8.016 1 95.5 141 SER B CA 1
ATOM 2553 C C . SER B 1 141 ? 6.941 18.484 -7.207 1 95.5 141 SER B C 1
ATOM 2555 O O . SER B 1 141 ? 6.398 19.562 -7.02 1 95.5 141 SER B O 1
ATOM 2557 N N . ASP B 1 142 ? 6.406 17.375 -6.723 1 96.38 142 ASP B N 1
ATOM 2558 C CA . ASP B 1 142 ? 5.227 17.359 -5.867 1 96.38 142 ASP B CA 1
ATOM 2559 C C . ASP B 1 142 ? 5.523 18.016 -4.516 1 96.38 142 ASP B C 1
ATOM 2561 O O . ASP B 1 142 ? 4.73 18.812 -4.016 1 96.38 142 ASP B O 1
ATOM 2565 N N . VAL B 1 143 ? 6.688 17.703 -3.98 1 95.38 143 VAL B N 1
ATOM 2566 C CA . VAL B 1 143 ? 7.086 18.203 -2.666 1 95.38 143 VAL B CA 1
ATOM 2567 C C . VAL B 1 143 ? 7.242 19.719 -2.703 1 95.38 143 VAL B C 1
ATOM 2569 O O . VAL B 1 143 ? 6.902 20.406 -1.739 1 95.38 143 VAL B O 1
ATOM 2572 N N . LYS B 1 144 ? 7.688 20.234 -3.773 1 93.25 144 LYS B N 1
ATOM 2573 C CA . LYS B 1 144 ? 7.883 21.672 -3.92 1 93.25 144 LYS B CA 1
ATOM 2574 C C . LYS B 1 144 ? 6.559 22.422 -3.811 1 93.25 144 LYS B C 1
ATOM 2576 O O . LYS B 1 144 ? 6.523 23.578 -3.371 1 93.25 144 LYS B O 1
ATOM 2581 N N . LYS B 1 145 ? 5.48 21.75 -4.184 1 94.12 145 LYS B N 1
ATOM 2582 C CA . LYS B 1 145 ? 4.16 22.375 -4.133 1 94.12 145 LYS B CA 1
ATOM 2583 C C . LYS B 1 145 ? 3.703 22.578 -2.691 1 94.12 145 LYS B C 1
ATOM 2585 O O . LYS B 1 145 ? 2.785 23.344 -2.428 1 94.12 145 LYS B O 1
ATOM 2590 N N . LEU B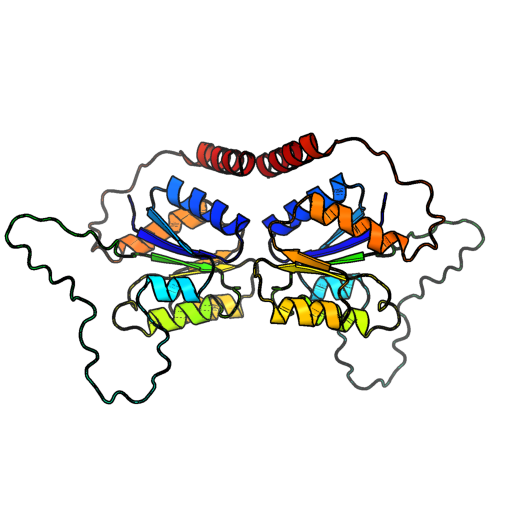 1 146 ? 4.27 21.891 -1.757 1 94.12 146 LEU B N 1
ATOM 2591 C CA . LEU B 1 146 ? 3.836 21.938 -0.364 1 94.12 146 LEU B CA 1
ATOM 2592 C C . LEU B 1 146 ? 4.137 23.281 0.265 1 94.12 146 LEU B C 1
ATOM 2594 O O . LEU B 1 146 ? 3.434 23.719 1.183 1 94.12 146 LEU B O 1
ATOM 2598 N N . ARG B 1 147 ? 5.137 23.938 -0.182 1 89.88 147 ARG B N 1
ATOM 2599 C CA . ARG B 1 147 ? 5.57 25.203 0.394 1 89.88 147 ARG B CA 1
ATOM 2600 C C . ARG B 1 147 ? 4.453 26.234 0.334 1 89.88 147 ARG B C 1
ATOM 2602 O O . ARG B 1 147 ? 4.285 27.031 1.265 1 89.88 147 ARG B O 1
ATOM 2609 N N . SER B 1 148 ? 3.771 26.156 -0.732 1 90.88 148 SER B N 1
ATOM 2610 C CA . SER B 1 148 ? 2.721 27.156 -0.928 1 90.88 148 SER B CA 1
ATOM 2611 C C . SER B 1 148 ? 1.607 26.984 0.101 1 90.88 148 SER B C 1
ATOM 2613 O O . SER B 1 148 ? 0.855 27.922 0.364 1 90.88 148 SER B O 1
ATOM 2615 N N . HIS B 1 149 ? 1.461 25.812 0.638 1 89.38 149 HIS B N 1
ATOM 2616 C CA . HIS B 1 149 ? 0.389 25.547 1.589 1 89.38 149 HIS B CA 1
ATOM 2617 C C . HIS B 1 149 ? 0.823 25.859 3.016 1 89.38 149 HIS B C 1
ATOM 2619 O O . HIS B 1 149 ? -0.004 25.891 3.93 1 89.38 149 HIS B O 1
ATOM 2625 N N . LEU B 1 150 ? 2.127 25.969 3.152 1 83.62 150 LEU B N 1
ATOM 2626 C CA . LEU B 1 150 ? 2.652 26.281 4.477 1 83.62 150 LEU B CA 1
ATOM 2627 C C . LEU B 1 150 ? 2.662 27.781 4.707 1 83.62 150 LEU B C 1
ATOM 2629 O O . LEU B 1 150 ? 2.6 28.25 5.852 1 83.62 150 LEU B O 1
ATOM 2633 N N . VAL B 1 151 ? 2.951 28.562 3.615 1 66.69 151 VAL B N 1
ATOM 2634 C CA . VAL B 1 151 ? 3.059 30.016 3.711 1 66.69 151 VAL B CA 1
ATOM 2635 C C . VAL B 1 151 ? 1.669 30.625 3.863 1 66.69 151 VAL B C 1
ATOM 2637 O O . VAL B 1 151 ? 1.519 31.703 4.438 1 66.69 151 VAL B O 1
ATOM 2640 N N . LYS B 1 152 ? 0.746 29.969 3.225 1 56.34 152 LYS B N 1
ATOM 2641 C CA . LYS B 1 152 ? -0.56 30.625 3.307 1 56.34 152 LYS B CA 1
ATOM 2642 C C . LYS B 1 152 ? -0.962 30.875 4.758 1 56.34 152 LYS B C 1
ATOM 2644 O O . LYS B 1 152 ? -1.697 31.812 5.051 1 56.34 152 LYS B O 1
ATOM 2649 N N . GLY B 1 153 ? -0.515 29.953 5.57 1 47.41 153 GLY B N 1
ATOM 2650 C CA . GLY B 1 153 ? -0.871 30.375 6.914 1 47.41 153 GLY B CA 1
ATOM 2651 C C . GLY B 1 153 ? -0.104 31.594 7.379 1 47.41 153 GLY B C 1
ATOM 2652 O O . GLY B 1 153 ? -0.422 32.188 8.422 1 47.41 153 GLY B O 1
ATOM 2653 N N . ILE B 1 154 ? 1.281 31.578 7.012 1 45.75 154 ILE B N 1
ATOM 2654 C CA . ILE B 1 154 ? 1.972 32.812 7.395 1 45.75 154 ILE B CA 1
ATOM 2655 C C . ILE B 1 154 ? 1.641 33.906 6.398 1 45.75 154 ILE B C 1
ATOM 2657 O O . ILE B 1 154 ? 1.577 33.656 5.188 1 45.75 154 ILE B O 1
ATOM 2661 N N . ARG B 1 155 ? 1.007 34.969 6.754 1 39.62 155 ARG B N 1
ATOM 2662 C CA . ARG B 1 155 ? 0.817 36.188 5.977 1 39.62 155 ARG B CA 1
ATOM 2663 C C . ARG B 1 155 ? 2.07 36.531 5.18 1 39.62 155 ARG B C 1
ATOM 2665 O O . ARG B 1 155 ? 3.102 36.875 5.754 1 39.62 155 ARG B O 1
ATOM 2672 N N . SER B 1 156 ? 2.518 35.719 4.16 1 38.12 156 SER B N 1
ATOM 2673 C CA . SER B 1 156 ? 3.635 36.156 3.324 1 38.12 156 SER B CA 1
ATOM 2674 C C . SER B 1 156 ? 3.457 37.594 2.859 1 38.12 156 SER B C 1
ATOM 2676 O O . SER B 1 156 ? 2.379 37.969 2.398 1 38.12 156 SER B O 1
ATOM 2678 N N . ASP B 1 157 ? 4.324 38.469 3.252 1 34.91 157 ASP B N 1
ATOM 2679 C CA . ASP B 1 157 ? 5.008 39.406 2.363 1 34.91 157 ASP B CA 1
ATOM 2680 C C . ASP B 1 157 ? 5.664 38.656 1.196 1 34.91 157 ASP B C 1
ATOM 2682 O O . ASP B 1 157 ? 6.387 37.688 1.399 1 34.91 157 ASP B O 1
ATOM 2686 N N . HIS B 1 158 ? 5.301 38.594 -0.133 1 37.12 158 HIS B N 1
ATOM 2687 C CA . HIS B 1 158 ? 5.535 38.062 -1.467 1 37.12 158 HIS B CA 1
ATOM 2688 C C . HIS B 1 158 ? 7.027 37.969 -1.775 1 37.12 158 HIS B C 1
ATOM 2690 O O . HIS B 1 158 ? 7.418 37.656 -2.9 1 37.12 158 HIS B O 1
ATOM 2696 N N . HIS B 1 159 ? 8.094 38.625 -1.2 1 36.72 159 HIS B N 1
ATOM 2697 C CA . HIS B 1 159 ? 9.312 38.906 -1.946 1 36.72 159 HIS B CA 1
ATOM 2698 C C . HIS B 1 159 ? 10.211 37.688 -2.045 1 36.72 159 HIS B C 1
ATOM 2700 O O . HIS B 1 159 ? 11.211 37.688 -2.766 1 36.72 159 HIS B O 1
ATOM 2706 N N . ILE B 1 160 ? 10.469 36.812 -1.074 1 37.44 160 ILE B N 1
ATOM 2707 C CA . ILE B 1 160 ? 11.82 36.281 -0.902 1 37.44 160 ILE B CA 1
ATOM 2708 C C . ILE B 1 160 ? 11.992 35.031 -1.751 1 37.44 160 ILE B C 1
ATOM 2710 O O . ILE B 1 160 ? 13.117 34.594 -2.033 1 37.44 160 ILE B O 1
ATOM 2714 N N . ILE B 1 161 ? 11.062 34.156 -2.004 1 39.69 161 ILE B N 1
ATOM 2715 C CA . ILE B 1 161 ? 11.523 32.781 -2.125 1 39.69 161 ILE B CA 1
ATOM 2716 C C . ILE B 1 161 ? 11.969 32.5 -3.562 1 39.69 161 ILE B C 1
ATOM 2718 O O . ILE B 1 161 ? 11.156 32.094 -4.395 1 39.69 161 ILE B O 1
ATOM 2722 N N . GLU B 1 162 ? 12.492 33.5 -4.312 1 34.12 162 GLU B N 1
ATOM 2723 C CA . GLU B 1 162 ? 12.75 33.156 -5.711 1 34.12 162 GLU B CA 1
ATOM 2724 C C . GLU B 1 162 ? 13.781 32.031 -5.836 1 34.12 162 GLU B C 1
ATOM 2726 O O . GLU B 1 162 ? 13.609 31.125 -6.641 1 34.12 162 GLU B O 1
ATOM 2731 N N . ASN B 1 163 ? 15.102 32.219 -5.641 1 35.94 163 ASN B N 1
ATOM 2732 C CA . ASN B 1 163 ? 16.188 31.766 -6.512 1 35.94 163 ASN B CA 1
ATOM 2733 C C . ASN B 1 163 ? 16.75 30.422 -6.059 1 35.94 163 ASN B C 1
ATOM 2735 O O . ASN B 1 163 ? 17.906 30.344 -5.652 1 35.94 163 ASN B O 1
ATOM 2739 N N . GLN B 1 164 ? 16.219 29.594 -5.258 1 39.38 164 GLN B N 1
ATOM 2740 C CA . GLN B 1 164 ? 17.172 28.547 -4.887 1 39.38 164 GLN B CA 1
ATOM 2741 C C . GLN B 1 164 ? 17.469 27.641 -6.07 1 39.38 164 GLN B C 1
ATOM 2743 O O . GLN B 1 164 ? 16.562 27.219 -6.789 1 39.38 164 GLN B O 1
ATOM 2748 N N . PRO B 1 165 ? 18.766 27.469 -6.488 1 38.28 165 PRO B N 1
ATOM 2749 C CA . PRO B 1 165 ? 19.312 26.719 -7.621 1 38.28 165 PRO B CA 1
ATOM 2750 C C . PRO B 1 165 ? 18.922 25.25 -7.594 1 38.28 165 PRO B C 1
ATOM 2752 O O . PRO B 1 165 ? 18.516 24.734 -6.547 1 38.28 165 PRO B O 1
ATOM 2755 N N . ASN B 1 166 ? 19.109 24.5 -8.75 1 38.66 166 ASN B N 1
ATOM 2756 C CA . ASN B 1 166 ? 18.766 23.219 -9.344 1 38.66 166 ASN B CA 1
ATOM 2757 C C . ASN B 1 166 ? 19.297 22.047 -8.508 1 38.66 166 ASN B C 1
ATOM 2759 O O . ASN B 1 166 ? 20.359 21.5 -8.797 1 38.66 166 ASN B O 1
ATOM 2763 N N . ILE B 1 167 ? 19.328 22.031 -7.18 1 37.72 167 ILE B N 1
ATOM 2764 C CA . ILE B 1 167 ? 19.781 20.922 -6.344 1 37.72 167 ILE B CA 1
ATOM 2765 C C . ILE B 1 167 ? 18.953 19.672 -6.641 1 37.72 167 ILE B C 1
ATOM 2767 O O . ILE B 1 167 ? 19.172 18.625 -6.043 1 37.72 167 ILE B O 1
ATOM 2771 N N . MET B 1 168 ? 18.078 19.734 -7.496 1 39.41 168 MET B N 1
ATOM 2772 C CA . MET B 1 168 ? 17.094 18.688 -7.77 1 39.41 168 MET B CA 1
ATOM 2773 C C . MET B 1 168 ? 17.781 17.406 -8.258 1 39.41 168 MET B C 1
ATOM 2775 O O . MET B 1 168 ? 17.25 16.312 -8.094 1 39.41 168 MET B O 1
ATOM 2779 N N . GLU B 1 169 ? 18.922 17.656 -8.961 1 39.84 169 GLU B N 1
ATOM 2780 C CA . GLU B 1 169 ? 19.531 16.484 -9.602 1 39.84 169 GLU B CA 1
ATOM 2781 C C . GLU B 1 169 ? 20.141 15.547 -8.57 1 39.84 169 GLU B C 1
ATOM 2783 O O . GLU B 1 169 ? 20.016 14.328 -8.695 1 39.84 169 GLU B O 1
ATOM 2788 N N . LYS B 1 170 ? 20.797 16.078 -7.621 1 43.19 170 LYS B N 1
ATOM 2789 C CA . LYS B 1 170 ? 21.547 15.242 -6.68 1 43.19 170 LYS B CA 1
ATOM 2790 C C . LYS B 1 170 ? 20.609 14.539 -5.703 1 43.19 170 LYS B C 1
ATOM 2792 O O . LYS B 1 170 ? 20.953 13.484 -5.164 1 43.19 170 LYS B O 1
ATOM 2797 N N . THR B 1 171 ? 19.562 15.195 -5.273 1 40.44 171 THR B N 1
ATOM 2798 C CA . THR B 1 171 ? 18.672 14.578 -4.289 1 40.44 171 THR B CA 1
ATOM 2799 C C . THR B 1 171 ? 17.984 13.352 -4.879 1 40.44 171 THR B C 1
ATOM 2801 O O . THR B 1 171 ? 17.812 12.344 -4.195 1 40.44 171 THR B O 1
ATOM 2804 N N . GLN B 1 172 ? 17.609 13.523 -6.105 1 43.41 172 GLN B N 1
ATOM 2805 C CA . GLN B 1 172 ? 17.062 12.328 -6.738 1 43.41 172 GLN B CA 1
ATOM 2806 C C . GLN B 1 172 ? 18.062 11.18 -6.707 1 43.41 172 GLN B C 1
ATOM 2808 O O . GLN B 1 172 ? 17.688 10.023 -6.48 1 43.41 172 GLN B O 1
ATOM 2813 N N . SER B 1 173 ? 19.422 11.609 -6.895 1 46.53 173 SER B N 1
ATOM 2814 C CA . SER B 1 173 ? 20.484 10.617 -6.812 1 46.53 173 SER B CA 1
ATOM 2815 C C . SER B 1 173 ? 20.656 10.102 -5.387 1 46.53 173 SER B C 1
ATOM 2817 O O . SER B 1 173 ? 20.922 8.922 -5.176 1 46.53 173 SER B O 1
ATOM 2819 N N . ALA B 1 174 ? 20.578 10.938 -4.496 1 44.53 174 ALA B N 1
ATOM 2820 C CA . ALA B 1 174 ? 20.766 10.57 -3.096 1 44.53 174 ALA B CA 1
ATOM 2821 C C . ALA B 1 174 ? 19.625 9.688 -2.6 1 44.53 174 ALA B C 1
ATOM 2823 O O . ALA B 1 174 ? 19.844 8.75 -1.824 1 44.53 174 ALA B O 1
ATOM 2824 N N . VAL B 1 175 ? 18.406 10.039 -2.822 1 45.84 175 VAL B N 1
ATOM 2825 C CA . VAL B 1 175 ? 17.266 9.164 -2.529 1 45.84 175 VAL B CA 1
ATOM 2826 C C . VAL B 1 175 ? 17.469 7.812 -3.213 1 45.84 175 VAL B C 1
ATOM 2828 O O .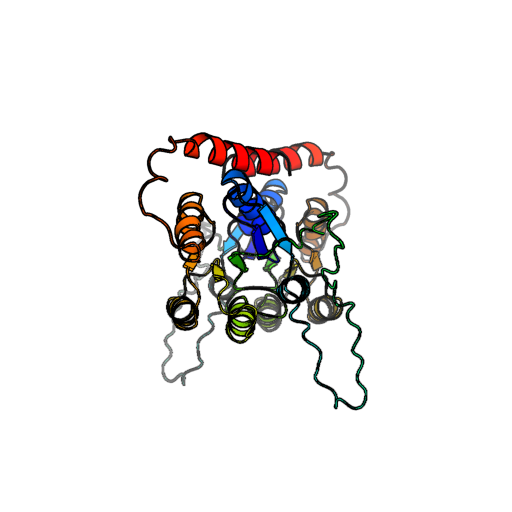 VAL B 1 175 ? 17.125 6.77 -2.646 1 45.84 175 VAL B O 1
ATOM 2831 N N . GLU B 1 176 ? 18 7.902 -4.383 1 46.81 176 GLU B N 1
ATOM 2832 C CA . GLU B 1 176 ? 18.391 6.688 -5.094 1 46.81 176 GLU B CA 1
ATOM 2833 C C . GLU B 1 176 ? 19.469 5.918 -4.32 1 46.81 176 GLU B C 1
ATOM 2835 O O . GLU B 1 176 ? 19.422 4.688 -4.258 1 46.81 176 GLU B O 1
ATOM 2840 N N . LEU B 1 177 ? 20.312 6.676 -3.68 1 45.19 177 LEU B N 1
ATOM 2841 C CA . LEU B 1 177 ? 21.391 6.082 -2.896 1 45.19 177 LEU B CA 1
ATOM 2842 C C . LEU B 1 177 ? 20.875 5.527 -1.579 1 45.19 177 LEU B C 1
ATOM 2844 O O . LEU B 1 177 ? 21.281 4.457 -1.139 1 45.19 177 LEU B O 1
ATOM 2848 N N . GLU B 1 178 ? 20.156 6.375 -0.829 1 47.19 178 GLU B N 1
ATOM 2849 C CA . GLU B 1 178 ? 19.641 5.883 0.447 1 47.19 178 GLU B CA 1
ATOM 2850 C C . GLU B 1 178 ? 18.75 4.664 0.249 1 47.19 178 GLU B C 1
ATOM 2852 O O . GLU B 1 178 ? 18.719 3.756 1.081 1 47.19 178 GLU B O 1
ATOM 2857 N N . PHE B 1 179 ? 18.047 4.582 -0.73 1 42.38 179 PHE B N 1
ATOM 2858 C CA . PHE B 1 179 ? 17.328 3.369 -1.095 1 42.38 179 PHE B CA 1
ATOM 2859 C C . PHE B 1 179 ? 18.281 2.238 -1.422 1 42.38 179 PHE B C 1
ATOM 2861 O O . PHE B 1 179 ? 17.953 1.062 -1.264 1 42.38 179 PHE B O 1
ATOM 2868 N N . GLN B 1 180 ? 19.469 2.535 -1.865 1 41.94 180 GLN B N 1
ATOM 2869 C CA . GLN B 1 180 ? 20.547 1.581 -2.041 1 41.94 180 GLN B CA 1
ATOM 2870 C C . GLN B 1 180 ? 21.031 1.029 -0.699 1 41.94 180 GLN B C 1
ATOM 2872 O O . GLN B 1 180 ? 21.547 -0.083 -0.629 1 41.94 180 GLN B O 1
ATOM 2877 N N . SER B 1 181 ? 20.953 1.874 0.303 1 40.31 181 SER B N 1
ATOM 2878 C CA . SER B 1 181 ? 21.422 1.452 1.615 1 40.31 181 SER B CA 1
ATOM 2879 C C . SER B 1 181 ? 20.312 0.812 2.434 1 40.31 181 SER B C 1
ATOM 2881 O O . SER B 1 181 ? 20.562 0.234 3.492 1 40.31 181 SER B O 1
ATOM 2883 N N . LEU B 1 182 ? 19.188 1.021 2.26 1 38.22 182 LEU B N 1
ATOM 2884 C CA . LEU B 1 182 ? 18.141 0.384 3.062 1 38.22 182 LEU B CA 1
ATOM 2885 C C . LEU B 1 182 ? 17.797 -0.999 2.514 1 38.22 182 LEU B C 1
ATOM 2887 O O . LEU B 1 182 ? 17.766 -1.195 1.298 1 38.22 182 LEU B O 1
#

Organism: Cannabis sativa (NCBI:txid3483)

Secondary structure (DSSP, 8-state):
--EEEEEE-S-HHHHHHHHHHHHHTTEEEEEESSHHHHHHHHT----------S----S--------SS----------EEEEES--SSS-HHHHHHHHHH-TTTTTS-EEEEES---HHHHHHHHHTT-SEEEESSP-HHHHHTTHHHHHTTS---SSS------THHHHHHHHHHHHHH-/--EEEEEE-S-HHHHHHHHHHHHHTTEEEEEESSHHHHHHHHT----------S----S--------SS----------EEEEES--SSS-HHHHHHHHHH-TTTTTS-EEEEES---HHHHHHHHHTT-SEEEESSP-HHHHHTTHHHHHTTS---SSS------THHHHHHHHHHHHHH-

InterPro domains:
  IPR001789 Signal transduction response regulator, receiver domain [PF00072] (73-144)
  IPR001789 Signal transduction response regulator, receiver domain [PS50110] (4-151)
  IPR001789 Signal transduction response regulator, receiver domain [SM00448] (3-147)
  IPR011006 CheY-like superfamily [SSF52172] (13-155)
  IPR045279 Two-component response regulator ARR-like [PTHR43874] (11-154)

Radius of gyration: 25.23 Å; Cα contacts (8 Å, |Δi|>4): 500; chains: 2; bounding box: 55×77×73 Å

Foldseek 3Di:
DLAEEEEEAQDPLLQVLVCLLQVVVPYHYDYDNALQVSCVLVVNHPPPPDDDDDCPDPPPPPPPPPPPPPPPPCSRDHQAYEYEQDGPPHGLLRSLQSQCVDPVRVLRAYEYEYQDDDPVVQVVSVVSGHPYYYHPPDASVNSVVVSVSRCVVPPDPPPPDPDDDDCRVVSVVVSVVVVVVD/DLAEEEEEAQDPVLQVLVCLLQVVVPYHYDYDNALQVSCVLVVNHPPPPDDDDDCPPPPPPPPPPPPPPPPCPCSRDHQAYEYEQDGPPHGLLRSLQSQCPDPVRVLRAYEYEYQDDDPVVQVVSVVSGHPYYYHPPDASVNSVVVSVSRCVVVPDPPPPDPDDDDCRVVSVVVSVVVVVVD

Sequence (364 aa):
MYGCLSLACCSIIDRKLIETLLKTSSYQVTAVDSGTKALEFLGLNTIQEEEENEEVTNFPSFSSTTDHDDHDHDIMEVNLIITDYFMPGMTGYDLLKKVKESKSLRDIPVVIMSSENEPSRINRCLEDGAEEFFLKPVQLSDVKKLRSHLVKGIRSDHHIIENQPNIMEKTQSAVELEFQSLMYGCLSLACCSIIDRKLIETLLKTSSYQVTAVDSGTKALEFLGLNTIQEEEENEEVTNFPSFSSTTDHDDHDHDIMEVNLIITDYFMPGMTGYDLLKKVKESKSLRDIPVVIMSSENEPSRINRCLEDGAEEFFLKPVQLSDVKKLRSHLVKGIRSDHHIIENQPNIMEKTQSAVELEFQSL